Protein AF-A0AAE0TMB5-F1 (afdb_monomer)

Nearest PDB structures (foldseek):
  8i0a-assembly1_A  TM=8.992E-01  e=2.181E-13  Trametes hirsuta
  1pz2-assembly1_A  TM=8.650E-01  e=6.197E-11  Geobacillus stearothermophilus
  6sxv-assembly2_B  TM=8.509E-01  e=1.700E-09  Geobacillus stearothermophilus
  2y2w-assembly2_B  TM=8.360E-01  e=5.311E-08  Bifidobacterium longum
  3ug4-assembly1_E  TM=8.797E-01  e=2.365E-07  Thermotoga maritima

Mean predicted aligned error: 4.52 Å

pLDDT: mean 91.72, std 9.1, range [38.44, 98.38]

Solvent-accessible surface area (backbone atoms only — not comparable to full-atom values): 10293 Å² total; per-residue (Å²): 109,49,80,47,74,55,66,40,62,40,83,89,44,53,63,28,35,29,54,29,40,58,46,52,52,56,52,50,53,50,50,49,53,52,51,51,51,51,36,60,77,67,66,58,61,86,89,54,83,76,84,30,31,23,35,65,33,33,40,71,55,44,60,87,80,22,37,68,96,75,54,16,61,43,85,61,44,70,38,51,18,46,15,50,40,41,39,52,42,40,50,62,72,41,46,92,46,40,74,44,75,33,69,42,32,78,58,39,34,39,24,35,27,40,71,58,98,88,47,75,46,76,35,49,39,30,54,49,52,52,50,41,78,71,58,67,44,75,50,73,46,93,80,90,84,87,78,65,60,61,81,73,83,50,45,64,72,64,38,73,82,74,48,89,46,52,74,72,87,82,78,48,53,48,65,70,75,88,123

Sequence (179 aa):
MHSIHVYTACGDDPLNNAVAPRCAERAIEICAGLVDLAQIGNGVAHTLPRQTICFDEWNVWDPKRAPGEQGAEERYTLSDALAVAVWLNVFVRQSKFVGMANIAQSVNVISPLMTTKDGLVKQTTWWPLLLFCKYMRGWTVATHVSGGAYEGETELKWIRATVDTPWLDVRLQSVKMAG

Structure (mmCIF, N/CA/C/O backbone):
data_AF-A0AAE0TMB5-F1
#
_entry.id   AF-A0AAE0TMB5-F1
#
loop_
_atom_site.group_PDB
_atom_site.id
_atom_site.type_symbol
_atom_site.label_atom_id
_atom_site.label_alt_id
_atom_site.label_comp_id
_atom_site.label_asym_id
_atom_site.label_entity_id
_atom_site.label_seq_id
_atom_site.pdbx_PDB_ins_code
_atom_site.Cartn_x
_atom_site.Cartn_y
_atom_site.Cartn_z
_atom_site.occupancy
_atom_site.B_iso_or_equiv
_atom_site.auth_seq_id
_atom_site.auth_comp_id
_atom_site.auth_asym_id
_atom_site.auth_atom_id
_atom_site.pdbx_PDB_model_num
ATOM 1 N N . MET A 1 1 ? 17.800 0.037 -2.700 1.00 91.56 1 MET A N 1
ATOM 2 C CA . MET A 1 1 ? 16.393 0.386 -2.987 1.00 91.56 1 MET A CA 1
ATOM 3 C C . MET A 1 1 ? 16.158 1.851 -2.643 1.00 91.56 1 MET A C 1
ATOM 5 O O . MET A 1 1 ? 16.915 2.380 -1.838 1.00 91.56 1 MET A O 1
ATOM 9 N N . HIS A 1 2 ? 15.177 2.511 -3.258 1.00 95.06 2 HIS A N 1
ATOM 10 C CA . HIS A 1 2 ? 14.714 3.853 -2.869 1.00 95.06 2 HIS A CA 1
ATOM 11 C C . HIS A 1 2 ? 13.433 3.733 -2.037 1.00 95.06 2 HIS A C 1
ATOM 13 O O . HIS A 1 2 ? 12.555 2.963 -2.418 1.00 95.06 2 HIS A O 1
ATOM 19 N N . SER A 1 3 ? 13.350 4.447 -0.917 1.00 96.88 3 SER A N 1
ATOM 20 C CA . SER A 1 3 ? 12.218 4.366 0.011 1.00 96.88 3 SER A CA 1
ATOM 21 C C . SER A 1 3 ? 11.068 5.295 -0.406 1.00 96.88 3 SER A C 1
ATOM 23 O O . SER A 1 3 ? 11.313 6.394 -0.902 1.00 96.88 3 SER A O 1
ATOM 25 N N . ILE A 1 4 ? 9.825 4.844 -0.221 1.00 96.38 4 ILE A N 1
ATOM 26 C CA . ILE A 1 4 ? 8.607 5.655 -0.334 1.00 96.38 4 ILE A CA 1
ATOM 27 C C . ILE A 1 4 ? 7.737 5.401 0.898 1.00 96.38 4 ILE A C 1
ATOM 29 O O . ILE A 1 4 ? 7.455 4.248 1.225 1.00 96.38 4 ILE A O 1
ATOM 33 N N . HIS A 1 5 ? 7.269 6.483 1.527 1.00 96.62 5 HIS A N 1
ATOM 34 C CA . HIS A 1 5 ? 6.369 6.455 2.683 1.00 96.62 5 HIS A CA 1
ATOM 35 C C . HIS A 1 5 ? 5.038 7.106 2.323 1.00 96.62 5 HIS A C 1
ATOM 37 O O . HIS A 1 5 ? 5.016 8.265 1.904 1.00 96.62 5 HIS A O 1
ATOM 43 N N . VAL A 1 6 ? 3.928 6.380 2.464 1.00 95.31 6 VAL A N 1
ATOM 44 C CA . VAL A 1 6 ? 2.588 6.921 2.179 1.00 95.31 6 VAL A CA 1
ATOM 45 C C . VAL A 1 6 ? 1.556 6.326 3.128 1.00 95.31 6 VAL A C 1
ATOM 47 O O . VAL A 1 6 ? 1.405 5.112 3.216 1.00 95.31 6 VAL A O 1
ATOM 50 N N . TYR A 1 7 ? 0.770 7.202 3.749 1.00 95.25 7 TYR A N 1
ATOM 51 C CA . TYR A 1 7 ? -0.402 6.844 4.540 1.00 95.25 7 TYR A CA 1
ATOM 52 C C . TYR A 1 7 ? -1.660 7.422 3.892 1.00 95.25 7 TYR A C 1
ATOM 54 O O . TYR A 1 7 ? -1.636 8.542 3.376 1.00 95.25 7 TYR A O 1
ATOM 62 N N . THR A 1 8 ? -2.761 6.673 3.910 1.00 94.44 8 THR A N 1
ATOM 63 C CA . THR A 1 8 ? -4.076 7.163 3.466 1.00 94.44 8 THR A CA 1
ATOM 64 C C . THR A 1 8 ? -4.973 7.448 4.664 1.00 94.44 8 THR A C 1
ATOM 66 O O . THR A 1 8 ? -5.042 6.632 5.580 1.00 94.44 8 THR A O 1
ATOM 69 N N . ALA A 1 9 ? -5.675 8.581 4.637 1.00 88.25 9 ALA A N 1
ATOM 70 C CA . ALA A 1 9 ? -6.654 8.988 5.642 1.00 88.25 9 ALA A CA 1
ATOM 71 C C . ALA A 1 9 ? -7.819 9.681 4.937 1.00 88.25 9 ALA A C 1
ATOM 73 O O . ALA A 1 9 ? -7.593 10.641 4.199 1.00 88.25 9 ALA A O 1
ATOM 74 N N . CYS A 1 10 ? -9.046 9.195 5.124 1.00 84.44 10 CYS A N 1
ATOM 75 C CA . CYS A 1 10 ? -10.198 9.693 4.363 1.00 84.44 10 CYS A CA 1
ATOM 76 C C . CYS A 1 10 ? -11.419 10.021 5.227 1.00 84.44 10 CYS A C 1
ATOM 78 O O . CYS A 1 10 ? -12.547 10.022 4.734 1.00 84.44 10 CYS A O 1
ATOM 80 N N . GLY A 1 11 ? -11.188 10.318 6.510 1.00 79.69 11 GLY A N 1
ATOM 81 C CA . GLY A 1 11 ? -12.247 10.623 7.467 1.00 79.69 11 GLY A CA 1
ATOM 82 C C . GLY A 1 11 ? -13.301 9.516 7.524 1.00 79.69 11 GLY A C 1
ATOM 83 O O . GLY A 1 11 ? -12.970 8.331 7.506 1.00 79.69 11 GLY A O 1
ATOM 84 N N . ASP A 1 12 ? -14.570 9.919 7.571 1.00 80.50 12 ASP A N 1
ATOM 85 C CA . ASP A 1 12 ? -15.699 9.004 7.766 1.00 80.50 12 ASP A CA 1
ATOM 86 C C . ASP A 1 12 ? -16.290 8.441 6.461 1.00 80.50 12 ASP A C 1
ATOM 88 O O . ASP A 1 12 ? -17.231 7.652 6.530 1.00 80.50 12 ASP A O 1
ATOM 92 N N . ASP A 1 13 ? -15.777 8.817 5.278 1.00 90.44 13 ASP A N 1
ATOM 93 C CA . ASP A 1 13 ? -16.281 8.300 3.998 1.00 90.44 13 ASP A CA 1
ATOM 94 C C . ASP A 1 13 ? -15.673 6.914 3.697 1.00 90.44 13 ASP A C 1
ATOM 96 O O . ASP A 1 13 ? -14.487 6.805 3.344 1.00 90.44 13 ASP A O 1
ATOM 100 N N . PRO A 1 14 ? -16.470 5.829 3.783 1.00 90.44 14 PRO A N 1
ATOM 101 C CA . PRO A 1 14 ? -15.948 4.477 3.640 1.00 90.44 14 PRO A CA 1
ATOM 102 C C . PRO A 1 14 ? -15.457 4.168 2.225 1.00 90.44 14 PRO A C 1
ATOM 104 O O . PRO A 1 14 ? -14.599 3.296 2.060 1.00 90.44 14 PRO A O 1
ATOM 107 N N . LEU A 1 15 ? -16.017 4.832 1.210 1.00 89.06 15 LEU A N 1
ATOM 108 C CA . LEU A 1 15 ? -15.676 4.605 -0.187 1.00 89.06 15 LEU A CA 1
ATOM 109 C C . LEU A 1 15 ? -14.388 5.342 -0.538 1.00 89.06 15 LEU A C 1
ATOM 111 O O . LEU A 1 15 ? -13.488 4.726 -1.108 1.00 89.06 15 LEU A O 1
ATOM 115 N N . ASN A 1 16 ? -14.259 6.604 -0.120 1.00 90.75 16 ASN A N 1
ATOM 116 C CA . ASN A 1 16 ? -13.030 7.376 -0.310 1.00 90.75 16 ASN A CA 1
ATOM 117 C C . ASN A 1 16 ? -11.836 6.679 0.343 1.00 90.75 16 ASN A C 1
ATOM 119 O O . ASN A 1 16 ? -10.786 6.557 -0.287 1.00 90.75 16 ASN A O 1
ATOM 123 N N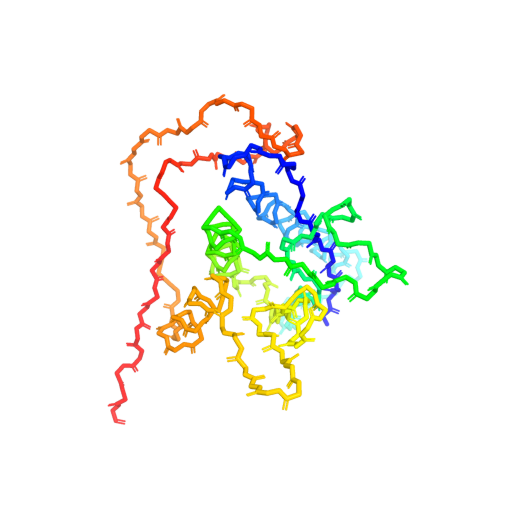 . ASN A 1 17 ? -12.018 6.149 1.556 1.00 92.81 17 ASN A N 1
ATOM 124 C CA . ASN A 1 17 ? -10.981 5.393 2.252 1.00 92.81 17 ASN A CA 1
ATOM 125 C C . ASN A 1 17 ? -10.562 4.132 1.487 1.00 92.81 17 ASN A C 1
ATOM 127 O O . ASN A 1 17 ? -9.372 3.872 1.325 1.00 92.81 17 ASN A O 1
ATOM 131 N N . ALA A 1 18 ? -11.524 3.374 0.952 1.00 92.31 18 ALA A N 1
ATOM 132 C CA . ALA A 1 18 ? -11.229 2.151 0.211 1.00 92.31 18 ALA A CA 1
ATOM 133 C C . ALA A 1 18 ? -10.461 2.413 -1.098 1.00 92.31 18 ALA A C 1
ATOM 135 O O . ALA A 1 18 ? -9.638 1.589 -1.496 1.00 92.31 18 ALA A O 1
ATOM 136 N N . VAL A 1 19 ? -10.707 3.543 -1.770 1.00 90.88 19 VAL A N 1
ATOM 137 C CA . VAL A 1 19 ? -10.101 3.849 -3.080 1.00 90.88 19 VAL A CA 1
ATOM 138 C C . VAL A 1 19 ? -8.821 4.681 -2.999 1.00 90.88 19 VAL A C 1
ATOM 140 O O . VAL A 1 19 ? -7.998 4.602 -3.911 1.00 90.88 19 VAL A O 1
ATOM 143 N N . ALA A 1 20 ? -8.602 5.438 -1.921 1.00 92.19 20 ALA A N 1
ATOM 144 C CA . ALA A 1 20 ? -7.419 6.286 -1.753 1.00 92.19 20 ALA A CA 1
ATOM 145 C C . ALA A 1 20 ? -6.066 5.563 -1.944 1.00 92.19 20 ALA A C 1
ATOM 147 O O . ALA A 1 20 ? -5.180 6.149 -2.573 1.00 92.19 20 ALA A O 1
ATOM 148 N N . PRO A 1 21 ? -5.881 4.288 -1.532 1.00 94.69 21 PRO A N 1
ATOM 149 C CA . PRO A 1 21 ? -4.636 3.544 -1.760 1.00 94.69 21 PRO A CA 1
ATOM 150 C C . PRO A 1 21 ? -4.215 3.409 -3.230 1.00 94.69 21 PRO A C 1
ATOM 152 O O . PRO A 1 21 ? -3.054 3.116 -3.519 1.00 94.69 21 PRO A O 1
ATOM 155 N N . ARG A 1 22 ? -5.119 3.658 -4.191 1.00 92.62 22 ARG A N 1
ATOM 156 C CA . ARG A 1 22 ? -4.783 3.711 -5.626 1.00 92.62 22 ARG A CA 1
ATOM 157 C C . ARG A 1 22 ? -3.722 4.774 -5.940 1.00 92.62 22 ARG A C 1
ATOM 159 O O . ARG A 1 22 ? -3.010 4.616 -6.931 1.00 92.62 22 ARG A O 1
ATOM 166 N N . CYS A 1 23 ? -3.552 5.802 -5.098 1.00 92.56 23 CYS A N 1
ATOM 167 C CA . CYS A 1 23 ? -2.488 6.804 -5.244 1.00 92.56 23 CYS A CA 1
ATOM 168 C C . CYS A 1 23 ? -1.088 6.182 -5.320 1.00 92.56 23 CYS A C 1
ATOM 170 O O . CYS A 1 23 ? -0.223 6.679 -6.045 1.00 92.56 23 CYS A O 1
ATOM 172 N N . ALA A 1 24 ? -0.877 5.068 -4.618 1.00 94.94 24 ALA A N 1
ATOM 173 C CA . ALA A 1 24 ? 0.414 4.414 -4.522 1.00 94.94 24 ALA A CA 1
ATOM 174 C C . ALA A 1 24 ? 0.893 3.869 -5.865 1.00 94.94 24 ALA A C 1
ATOM 176 O O . ALA A 1 24 ? 2.088 3.886 -6.141 1.00 94.94 24 ALA A O 1
ATOM 177 N N . GLU A 1 25 ? -0.027 3.452 -6.737 1.00 94.38 25 GLU A N 1
ATOM 178 C CA . GLU A 1 25 ? 0.319 2.979 -8.075 1.00 94.38 25 GLU A CA 1
ATOM 179 C C . GLU A 1 25 ? 1.003 4.090 -8.878 1.00 94.38 25 GLU A C 1
ATOM 181 O O . GLU A 1 25 ? 2.094 3.896 -9.416 1.00 94.38 25 GLU A O 1
ATOM 186 N N . ARG A 1 26 ? 0.434 5.300 -8.849 1.00 93.62 26 ARG A N 1
ATOM 187 C CA . ARG A 1 26 ? 1.028 6.466 -9.506 1.00 93.62 26 ARG A CA 1
ATOM 188 C C . ARG A 1 26 ? 2.325 6.913 -8.830 1.00 93.62 26 ARG A C 1
ATOM 190 O O . ARG A 1 26 ? 3.266 7.271 -9.534 1.00 93.62 26 ARG A O 1
ATOM 197 N N . ALA A 1 27 ? 2.404 6.867 -7.499 1.00 94.25 27 ALA A N 1
ATOM 198 C CA . ALA A 1 27 ? 3.630 7.196 -6.767 1.00 94.25 27 ALA A CA 1
ATOM 199 C C . ALA A 1 27 ? 4.796 6.268 -7.158 1.00 94.25 27 ALA A C 1
ATOM 201 O O . ALA A 1 27 ? 5.907 6.738 -7.410 1.00 94.25 27 ALA A O 1
ATOM 202 N N . ILE A 1 28 ? 4.527 4.963 -7.284 1.00 96.94 28 ILE A N 1
ATOM 203 C CA . ILE A 1 28 ? 5.505 3.969 -7.736 1.00 96.94 28 ILE A CA 1
ATOM 204 C C . ILE A 1 28 ? 5.953 4.257 -9.168 1.00 96.94 28 ILE A C 1
ATOM 206 O O . ILE A 1 28 ? 7.151 4.260 -9.435 1.00 96.94 28 ILE A O 1
ATOM 210 N N . GLU A 1 29 ? 5.020 4.519 -10.084 1.00 96.19 29 GLU A N 1
ATOM 211 C CA . GLU A 1 29 ? 5.337 4.799 -11.489 1.00 96.19 29 GLU A CA 1
ATOM 212 C C . GLU A 1 29 ? 6.172 6.073 -11.662 1.00 96.19 29 GLU A C 1
ATOM 214 O O . GLU A 1 29 ? 7.138 6.078 -12.425 1.00 96.19 29 GLU A O 1
ATOM 219 N N . ILE A 1 30 ? 5.846 7.136 -10.920 1.00 95.62 30 ILE A N 1
ATOM 220 C CA . ILE A 1 30 ? 6.617 8.386 -10.929 1.00 95.62 30 ILE A CA 1
ATOM 221 C C . ILE A 1 30 ? 8.028 8.138 -10.396 1.00 95.62 30 ILE A C 1
ATOM 223 O O . ILE A 1 30 ? 9.006 8.489 -11.056 1.00 95.62 30 ILE A O 1
ATOM 227 N N . CYS A 1 31 ? 8.151 7.499 -9.230 1.00 96.88 31 CYS A N 1
ATOM 228 C CA . CYS A 1 31 ? 9.454 7.163 -8.663 1.00 96.88 31 CYS A CA 1
ATOM 229 C C . CYS A 1 31 ? 10.259 6.270 -9.614 1.00 96.88 31 CYS A C 1
ATOM 231 O O . CYS A 1 31 ? 11.458 6.474 -9.797 1.00 96.88 31 CYS A O 1
ATOM 233 N N . ALA A 1 32 ? 9.599 5.321 -10.280 1.00 97.25 32 ALA A N 1
ATOM 234 C CA . ALA A 1 32 ? 10.248 4.466 -11.250 1.00 97.25 32 ALA A CA 1
ATOM 235 C C . ALA A 1 32 ? 10.824 5.273 -12.427 1.00 97.25 32 ALA A C 1
ATOM 237 O O . ALA A 1 32 ? 11.995 5.097 -12.756 1.00 97.25 32 ALA A O 1
ATOM 238 N N . GLY A 1 33 ? 10.061 6.215 -12.985 1.00 97.31 33 GLY A N 1
ATOM 239 C CA . GLY A 1 33 ? 10.560 7.116 -14.026 1.00 97.31 33 GLY A CA 1
ATOM 240 C C . GLY A 1 33 ? 11.736 7.986 -13.564 1.00 97.31 33 GLY A C 1
ATOM 241 O O . GLY A 1 33 ? 12.688 8.184 -14.317 1.00 97.31 33 GLY A O 1
ATOM 242 N N . LEU A 1 34 ? 11.725 8.459 -12.313 1.00 97.38 34 LEU A N 1
ATOM 243 C CA . LEU A 1 34 ? 12.841 9.225 -11.738 1.00 97.38 34 LEU A CA 1
ATOM 244 C C . LEU A 1 34 ? 14.103 8.373 -11.552 1.00 97.38 34 LEU A C 1
ATOM 246 O O . LEU A 1 34 ? 15.210 8.848 -11.807 1.00 97.38 34 LEU A O 1
ATOM 250 N N . VAL A 1 35 ? 13.949 7.112 -11.143 1.00 96.31 35 VAL A N 1
ATOM 251 C CA . VAL A 1 35 ? 15.058 6.150 -11.088 1.00 96.31 35 VAL A CA 1
ATOM 252 C C . VAL A 1 35 ? 15.644 5.935 -12.482 1.00 96.31 35 VAL A C 1
ATOM 254 O O . VAL A 1 35 ? 16.864 5.973 -12.630 1.00 96.31 35 VAL A O 1
ATOM 257 N N . ASP A 1 36 ? 14.801 5.758 -13.499 1.00 95.88 36 ASP A N 1
ATOM 258 C CA . ASP A 1 36 ? 15.253 5.547 -14.876 1.00 95.88 36 ASP A CA 1
ATOM 259 C C . ASP A 1 36 ? 16.019 6.779 -15.389 1.00 95.88 36 ASP A C 1
ATOM 261 O O . ASP A 1 36 ? 17.117 6.650 -15.934 1.00 95.88 36 ASP A O 1
ATOM 265 N N . LEU A 1 37 ? 15.506 7.986 -15.126 1.00 97.06 37 LEU A N 1
ATOM 266 C CA . LEU A 1 37 ? 16.185 9.243 -15.453 1.00 97.06 37 LEU A CA 1
ATOM 267 C C . LEU A 1 37 ? 17.561 9.343 -14.781 1.00 97.06 37 LEU A C 1
ATOM 269 O O . LEU A 1 37 ? 18.542 9.705 -15.431 1.00 97.06 37 LEU A O 1
ATOM 273 N N . ALA A 1 38 ? 17.654 8.994 -13.496 1.00 95.56 38 ALA A N 1
ATOM 274 C CA . ALA A 1 38 ? 18.921 8.990 -12.775 1.00 95.56 38 ALA A CA 1
ATOM 275 C C . ALA A 1 38 ? 19.905 7.961 -13.353 1.00 95.56 38 ALA A C 1
ATOM 277 O O . ALA A 1 38 ? 21.093 8.256 -13.478 1.00 95.56 38 ALA A O 1
ATOM 278 N N . GLN A 1 39 ? 19.440 6.771 -13.740 1.00 95.00 39 GLN A N 1
ATOM 279 C CA . GLN A 1 39 ? 20.294 5.755 -14.362 1.00 95.00 39 GLN A CA 1
ATOM 280 C C . GLN A 1 39 ? 20.851 6.217 -15.710 1.00 95.00 39 GLN A C 1
ATOM 282 O O . GLN A 1 39 ? 22.050 6.068 -15.951 1.00 95.00 39 GLN A O 1
ATOM 287 N N . ILE A 1 40 ? 20.008 6.829 -16.546 1.00 95.56 40 ILE A N 1
ATOM 288 C CA . ILE A 1 40 ? 20.411 7.409 -17.833 1.00 95.56 40 ILE A CA 1
ATOM 289 C C . ILE A 1 40 ? 21.445 8.516 -17.611 1.00 95.56 40 ILE A C 1
ATOM 291 O O . ILE A 1 40 ? 22.513 8.487 -18.217 1.00 95.56 40 ILE A O 1
ATOM 295 N N . GLY A 1 41 ? 21.160 9.457 -16.706 1.00 97.06 41 GLY A N 1
ATOM 296 C CA . GLY A 1 41 ? 22.043 10.591 -16.419 1.00 97.06 41 GLY A CA 1
ATOM 297 C C . GLY A 1 41 ? 23.415 10.186 -15.872 1.00 97.06 41 GLY A C 1
ATOM 298 O O . GLY A 1 41 ? 24.393 10.886 -16.109 1.00 97.06 41 GLY A O 1
ATOM 299 N N . ASN A 1 42 ? 23.503 9.041 -15.189 1.00 96.56 42 ASN A N 1
ATOM 300 C CA . ASN A 1 42 ? 24.756 8.498 -14.657 1.00 96.56 42 ASN A CA 1
ATOM 301 C C . ASN A 1 42 ? 25.423 7.459 -15.580 1.00 96.56 42 ASN A C 1
ATOM 303 O O . ASN A 1 42 ? 26.429 6.869 -15.191 1.00 96.56 42 ASN A O 1
ATOM 307 N N . GLY A 1 43 ? 24.881 7.198 -16.776 1.00 96.25 43 GLY A N 1
ATOM 308 C CA . GLY A 1 43 ? 25.454 6.231 -17.719 1.00 96.25 43 GLY A CA 1
ATOM 309 C C . GLY A 1 43 ? 25.504 4.795 -17.184 1.00 96.25 43 GLY A C 1
ATOM 310 O O . GLY A 1 43 ? 26.424 4.043 -17.509 1.00 96.25 43 GLY A O 1
ATOM 311 N N . VAL A 1 44 ? 24.546 4.409 -16.333 1.00 95.81 44 VAL A N 1
ATOM 312 C CA . VAL A 1 44 ? 24.502 3.068 -15.735 1.00 95.81 44 VAL A CA 1
ATOM 313 C C . VAL A 1 44 ? 24.310 2.020 -16.833 1.00 95.81 44 VAL A C 1
ATOM 315 O O . VAL A 1 44 ? 23.391 2.111 -17.645 1.00 95.81 44 VAL A O 1
ATOM 318 N N . ALA A 1 45 ? 25.174 1.002 -16.856 1.00 94.06 45 ALA A N 1
ATOM 319 C CA . ALA A 1 45 ? 25.098 -0.067 -17.846 1.00 94.06 45 ALA A CA 1
ATOM 320 C C . ALA A 1 45 ? 23.779 -0.851 -17.731 1.00 94.06 45 ALA A C 1
ATOM 322 O O . ALA A 1 45 ? 23.395 -1.275 -16.642 1.00 94.06 45 ALA A O 1
ATOM 323 N N . HIS A 1 46 ? 23.134 -1.127 -18.869 1.00 89.50 46 HIS A N 1
ATOM 324 C CA . HIS A 1 46 ? 21.860 -1.861 -18.943 1.00 89.50 46 HIS A CA 1
ATOM 325 C C . HIS A 1 46 ? 21.930 -3.310 -18.422 1.00 89.50 46 HIS A C 1
ATOM 327 O O . HIS A 1 46 ? 20.900 -3.938 -18.196 1.00 89.50 46 HIS A O 1
ATOM 333 N N . THR A 1 47 ? 23.135 -3.855 -18.250 1.00 94.81 47 THR A N 1
ATOM 334 C CA . THR A 1 47 ? 23.373 -5.185 -17.675 1.00 94.81 47 THR A CA 1
ATOM 335 C C . THR A 1 47 ? 23.283 -5.198 -16.151 1.00 94.81 47 THR A C 1
ATOM 337 O O . THR A 1 47 ? 23.200 -6.272 -15.557 1.00 94.81 47 THR A O 1
ATOM 340 N N . LEU A 1 48 ? 23.348 -4.031 -15.501 1.00 93.50 48 LEU A N 1
ATOM 341 C CA . LEU A 1 48 ? 23.230 -3.929 -14.053 1.00 93.50 48 LEU A CA 1
ATOM 342 C C . LEU A 1 48 ? 21.755 -3.952 -13.636 1.00 93.50 48 LEU A C 1
ATOM 344 O O . LEU A 1 48 ? 20.911 -3.368 -14.319 1.00 93.50 48 LEU A O 1
ATOM 348 N N . PRO A 1 49 ? 21.425 -4.590 -12.499 1.00 90.44 49 PRO A N 1
ATOM 349 C CA . PRO A 1 49 ? 20.069 -4.580 -11.982 1.00 90.44 49 PRO A CA 1
ATOM 350 C C . PRO A 1 49 ? 19.545 -3.159 -11.787 1.00 90.44 49 PRO A C 1
ATOM 352 O O . PRO A 1 49 ? 20.229 -2.277 -11.262 1.00 90.44 49 PRO A O 1
ATOM 355 N N . ARG A 1 50 ? 18.287 -2.958 -12.171 1.00 91.38 50 ARG A N 1
ATOM 356 C CA . ARG A 1 50 ? 17.576 -1.713 -11.912 1.00 91.38 50 ARG A CA 1
ATOM 357 C C . ARG A 1 50 ? 17.408 -1.501 -10.405 1.00 91.38 50 ARG A C 1
ATOM 359 O O . ARG A 1 50 ? 17.041 -2.429 -9.686 1.00 91.38 50 ARG A O 1
ATOM 366 N N . GLN A 1 51 ? 17.605 -0.270 -9.933 1.00 94.94 51 GLN A N 1
ATOM 367 C CA . GLN A 1 51 ? 17.296 0.081 -8.546 1.00 94.94 51 GLN A CA 1
ATOM 368 C C . GLN A 1 51 ? 15.789 -0.090 -8.292 1.00 94.94 51 GLN A C 1
ATOM 370 O O . GLN A 1 51 ? 14.957 0.523 -8.961 1.00 94.94 51 GLN A O 1
ATOM 375 N N . THR A 1 52 ? 15.429 -0.924 -7.320 1.00 97.00 52 THR A N 1
ATOM 376 C CA . THR A 1 52 ? 14.032 -1.162 -6.935 1.00 97.00 52 THR A CA 1
ATOM 377 C C . THR A 1 52 ? 13.565 -0.195 -5.851 1.00 97.00 52 THR A C 1
ATOM 379 O O . THR A 1 52 ? 14.362 0.481 -5.191 1.00 97.00 52 THR A O 1
ATOM 382 N N . ILE A 1 53 ? 12.250 -0.127 -5.680 1.00 98.19 53 ILE A N 1
ATOM 383 C CA . ILE A 1 53 ? 11.559 0.687 -4.684 1.00 98.19 53 ILE A CA 1
ATOM 384 C C . ILE A 1 53 ? 11.268 -0.169 -3.449 1.00 98.19 53 ILE A C 1
ATOM 386 O O . ILE A 1 53 ? 10.945 -1.354 -3.561 1.00 98.19 53 ILE A O 1
ATOM 390 N N . CYS A 1 54 ? 11.388 0.446 -2.280 1.00 97.75 54 CYS A N 1
ATOM 391 C CA . CYS A 1 54 ? 11.014 -0.101 -0.989 1.00 97.75 54 CYS A CA 1
ATOM 392 C C . CYS A 1 54 ? 9.878 0.753 -0.416 1.00 97.75 54 CYS A C 1
ATOM 394 O O . CYS A 1 54 ? 10.083 1.925 -0.129 1.00 97.75 54 CYS A O 1
ATOM 396 N N . PHE A 1 55 ? 8.685 0.185 -0.270 1.00 97.00 55 PHE A N 1
ATOM 397 C CA . PHE A 1 55 ? 7.593 0.809 0.480 1.00 97.00 55 PHE A CA 1
ATOM 398 C C . PHE A 1 55 ? 7.725 0.412 1.949 1.00 97.00 55 PHE A C 1
ATOM 400 O O . PHE A 1 55 ? 7.017 -0.466 2.426 1.00 97.00 55 PHE A O 1
ATOM 407 N N . ASP A 1 56 ? 8.711 0.962 2.646 1.00 96.75 56 ASP A N 1
ATOM 408 C CA . ASP A 1 56 ? 9.029 0.604 4.035 1.00 96.75 56 ASP A CA 1
ATOM 409 C C . ASP A 1 56 ? 8.080 1.217 5.073 1.00 96.75 56 ASP A C 1
ATOM 411 O O . ASP A 1 56 ? 8.090 0.770 6.217 1.00 96.75 56 ASP A O 1
ATOM 415 N N . GLU A 1 57 ? 7.218 2.154 4.671 1.00 97.81 57 GLU A N 1
ATOM 416 C CA . GLU A 1 57 ? 6.093 2.618 5.482 1.00 97.81 57 GLU A CA 1
ATOM 417 C C . GLU A 1 57 ? 4.838 2.824 4.627 1.00 97.81 57 GLU A C 1
ATOM 419 O O . GLU A 1 57 ? 4.777 3.698 3.755 1.00 97.81 57 GLU A O 1
ATOM 424 N N . TRP A 1 58 ? 3.812 2.015 4.888 1.00 97.75 58 TRP A N 1
ATOM 425 C CA . TRP A 1 58 ? 2.477 2.201 4.328 1.00 97.75 58 TRP A CA 1
ATOM 426 C C . TRP A 1 58 ? 1.403 1.679 5.272 1.00 97.75 58 TRP A C 1
ATOM 428 O O . TRP A 1 58 ? 1.588 0.628 5.892 1.00 97.75 58 TRP A O 1
ATOM 438 N N . ASN A 1 59 ? 0.279 2.392 5.356 1.00 97.38 59 ASN A N 1
ATOM 439 C CA . ASN A 1 59 ? -0.964 1.904 5.956 1.00 97.38 59 ASN A CA 1
ATOM 440 C C . ASN A 1 59 ? -2.130 2.881 5.720 1.00 97.38 59 ASN A C 1
ATOM 442 O O . ASN A 1 59 ? -1.967 3.956 5.137 1.00 97.38 59 ASN A O 1
ATOM 446 N N . VAL A 1 60 ? -3.305 2.529 6.236 1.00 95.88 60 VAL A N 1
ATOM 447 C CA . VAL A 1 60 ? -4.322 3.509 6.613 1.00 95.88 60 VAL A CA 1
ATOM 448 C C . VAL A 1 60 ? -3.952 4.087 7.976 1.00 95.88 60 VAL A C 1
ATOM 450 O O . VAL A 1 60 ? -3.725 3.324 8.917 1.00 95.88 60 VAL A O 1
ATOM 453 N N . TRP A 1 61 ? -3.875 5.413 8.067 1.00 96.00 61 TRP A N 1
ATOM 454 C CA . TRP A 1 61 ? -3.650 6.106 9.332 1.00 96.00 61 TRP A CA 1
ATOM 455 C C . TRP A 1 61 ? -4.269 7.496 9.320 1.00 96.00 61 TRP A C 1
ATOM 457 O O . TRP A 1 61 ? -3.817 8.356 8.568 1.00 96.00 61 TRP A O 1
ATOM 467 N N . ASP A 1 62 ? -5.264 7.730 10.179 1.00 93.88 62 ASP A N 1
ATOM 468 C CA . ASP A 1 62 ? -5.807 9.065 10.430 1.00 93.88 62 ASP A CA 1
ATOM 469 C C . ASP A 1 62 ? -5.300 9.607 11.783 1.00 93.88 62 ASP A C 1
ATOM 471 O O . ASP A 1 62 ? -5.754 9.148 12.838 1.00 93.88 62 ASP A O 1
ATOM 475 N N . PRO A 1 63 ? -4.417 10.628 11.794 1.00 93.44 63 PRO A N 1
ATOM 476 C CA . PRO A 1 63 ? -3.921 11.238 13.027 1.00 93.44 63 PRO A CA 1
ATOM 477 C C . PRO A 1 63 ? -5.013 11.842 13.920 1.00 93.44 63 PRO A C 1
ATOM 479 O O . PRO A 1 63 ? -4.769 12.065 15.102 1.00 93.44 63 PRO A O 1
ATOM 482 N N . LYS A 1 64 ? -6.218 12.109 13.395 1.00 93.19 64 LYS A N 1
ATOM 483 C CA . LYS A 1 64 ? -7.368 12.538 14.206 1.00 93.19 64 LYS A CA 1
ATOM 484 C C . LYS A 1 64 ? -8.000 11.372 14.963 1.00 93.19 64 LYS A C 1
ATOM 486 O O . LYS A 1 64 ? -8.455 11.569 16.086 1.00 93.19 64 LYS A O 1
ATOM 491 N N . ARG A 1 65 ? -8.042 10.176 14.360 1.00 92.75 65 ARG A N 1
ATOM 492 C CA . ARG A 1 65 ? -8.553 8.951 15.005 1.00 92.75 65 ARG A CA 1
ATOM 493 C C . ARG A 1 65 ? -7.535 8.372 15.981 1.00 92.75 65 ARG A C 1
ATOM 495 O O . ARG A 1 65 ? -7.918 7.874 17.035 1.00 92.75 65 ARG A O 1
ATOM 502 N N . ALA A 1 66 ? -6.257 8.432 15.617 1.00 95.06 66 ALA A N 1
ATOM 503 C CA . ALA A 1 66 ? -5.160 7.836 16.363 1.00 95.06 66 ALA A CA 1
ATOM 504 C C . ALA A 1 66 ? -3.938 8.771 16.366 1.00 95.06 66 ALA A C 1
ATOM 506 O O . ALA A 1 66 ? -3.034 8.611 15.538 1.00 95.06 66 ALA A O 1
ATOM 507 N N . PRO A 1 67 ? -3.897 9.754 17.285 1.00 96.31 67 PRO A N 1
ATOM 508 C CA . PRO A 1 67 ? -2.797 10.708 17.356 1.00 96.31 67 PRO A CA 1
ATOM 509 C C . PRO A 1 67 ? -1.459 10.026 17.662 1.00 96.31 67 PRO A C 1
ATOM 511 O O . PRO A 1 67 ? -1.365 9.159 18.538 1.00 96.31 67 PRO A O 1
ATOM 514 N N . GLY A 1 68 ? -0.412 10.429 16.940 1.00 93.75 68 GLY A N 1
ATOM 515 C CA . GLY A 1 68 ? 0.927 9.837 17.040 1.00 93.75 68 GLY A CA 1
ATOM 516 C C . GLY A 1 68 ? 1.539 9.978 18.430 1.00 93.75 68 GLY A C 1
ATOM 517 O O . GLY A 1 68 ? 2.089 9.028 18.982 1.00 93.75 68 GLY A O 1
ATOM 518 N N . GLU A 1 69 ? 1.368 11.146 19.039 1.00 95.25 69 GLU A N 1
ATOM 519 C CA . GLU A 1 69 ? 1.848 11.461 20.383 1.00 95.25 69 GLU A CA 1
ATOM 520 C C . GLU A 1 69 ? 1.124 10.679 21.491 1.00 95.25 69 GLU A C 1
ATOM 522 O O . GLU A 1 69 ? 1.599 10.634 22.623 1.00 95.25 69 GLU A O 1
ATOM 527 N N . GLN A 1 70 ? 0.005 10.028 21.158 1.00 95.69 70 GLN A N 1
ATOM 528 C CA . GLN A 1 70 ? -0.785 9.177 22.053 1.00 95.69 70 GLN A CA 1
ATOM 529 C C . GLN A 1 70 ? -0.609 7.683 21.735 1.00 95.69 70 GLN A C 1
ATOM 531 O O . GLN A 1 70 ? -1.384 6.853 22.201 1.00 95.69 70 GLN A O 1
ATOM 536 N N . GLY A 1 71 ? 0.409 7.331 20.943 1.00 94.75 71 GLY A N 1
ATOM 537 C CA . GLY A 1 71 ? 0.747 5.949 20.595 1.00 94.75 71 GLY A CA 1
ATOM 538 C C . GLY A 1 71 ? 0.084 5.419 19.322 1.00 94.75 71 GLY A C 1
ATOM 539 O O . GLY A 1 71 ? 0.344 4.278 18.957 1.00 94.75 71 GLY A O 1
ATOM 540 N N . ALA A 1 72 ? -0.737 6.223 18.633 1.00 96.44 72 ALA A N 1
ATOM 541 C CA . ALA A 1 72 ? -1.405 5.870 17.375 1.00 96.44 72 ALA A CA 1
ATOM 542 C C . ALA A 1 72 ? -2.088 4.483 17.375 1.00 96.44 72 ALA A C 1
ATOM 544 O O . ALA A 1 72 ? -2.029 3.740 16.394 1.00 96.44 72 ALA A O 1
ATOM 545 N N . GLU A 1 73 ? -2.757 4.127 18.473 1.00 96.50 73 GLU A N 1
ATOM 546 C CA . GLU A 1 73 ? -3.534 2.887 18.577 1.00 96.50 73 GLU A CA 1
ATOM 547 C C . GLU A 1 73 ? -4.873 3.009 17.832 1.00 96.50 73 GLU A C 1
ATOM 549 O O . GLU A 1 73 ? -5.931 3.263 18.414 1.00 96.50 73 GLU A O 1
ATOM 554 N N . GLU A 1 74 ? -4.827 2.860 16.510 1.00 95.19 74 GLU A N 1
ATOM 555 C CA . GLU A 1 74 ? -6.001 3.000 15.652 1.00 95.19 74 GLU A CA 1
ATOM 556 C C . GLU A 1 74 ? -6.895 1.756 15.665 1.00 95.19 74 GLU A C 1
ATOM 558 O O . GLU A 1 74 ? -6.421 0.622 15.587 1.00 95.19 74 GLU A O 1
ATOM 563 N N . ARG A 1 75 ? -8.216 1.970 15.722 1.00 95.12 75 ARG A N 1
ATOM 564 C CA . ARG A 1 75 ? -9.223 0.907 15.601 1.00 95.12 75 ARG A CA 1
ATOM 565 C C . ARG A 1 75 ? -9.708 0.809 14.161 1.00 95.12 75 ARG A C 1
ATOM 567 O O . ARG A 1 75 ? -10.414 1.699 13.690 1.00 95.12 75 ARG A O 1
ATOM 574 N N . TYR A 1 76 ? -9.376 -0.288 13.492 1.00 96.50 76 TYR A N 1
ATOM 575 C CA . TYR A 1 76 ? -9.701 -0.467 12.082 1.00 96.50 76 TYR A CA 1
ATOM 576 C C . TYR A 1 76 ? -11.118 -0.996 11.838 1.00 96.50 76 TYR A C 1
ATOM 578 O O . TYR A 1 76 ? -11.620 -1.901 12.508 1.00 96.50 76 TYR A O 1
ATOM 586 N N . THR A 1 77 ? -11.747 -0.436 10.809 1.00 95.75 77 THR A N 1
ATOM 587 C CA . THR A 1 77 ? -13.079 -0.762 10.295 1.00 95.75 77 THR A CA 1
ATOM 588 C C . THR A 1 77 ? -13.003 -1.717 9.099 1.00 95.75 77 THR A C 1
ATOM 590 O O . THR A 1 77 ? -11.922 -2.067 8.618 1.00 95.75 77 THR A O 1
ATOM 593 N N . LEU A 1 78 ? -14.155 -2.150 8.573 1.00 96.06 78 LEU A N 1
ATOM 594 C CA . LEU A 1 78 ? -14.192 -2.909 7.316 1.00 96.06 78 LEU A CA 1
ATOM 595 C C . LEU A 1 78 ? -13.658 -2.087 6.132 1.00 96.06 78 LEU A C 1
ATOM 597 O O . LEU A 1 78 ? -12.982 -2.638 5.269 1.00 96.06 78 LEU A O 1
ATOM 601 N N . SER A 1 79 ? -13.931 -0.780 6.105 1.00 95.62 79 SER A N 1
ATOM 602 C CA . SER A 1 79 ? -13.415 0.105 5.059 1.00 95.62 79 SER A CA 1
ATOM 603 C C . SER A 1 79 ? -11.883 0.144 5.071 1.00 95.62 79 SER A C 1
ATOM 605 O O . SER A 1 79 ? -11.264 -0.014 4.021 1.00 95.62 79 SER A O 1
ATOM 607 N N . ASP A 1 80 ? -11.266 0.211 6.256 1.00 96.94 80 ASP A N 1
ATOM 608 C CA . ASP A 1 80 ? -9.804 0.165 6.391 1.00 96.94 80 ASP A CA 1
ATOM 609 C C . ASP A 1 80 ? -9.227 -1.178 5.901 1.00 96.94 80 ASP A C 1
ATOM 611 O O . ASP A 1 80 ? -8.177 -1.222 5.262 1.00 96.94 80 ASP A O 1
ATOM 615 N N . ALA A 1 81 ? -9.933 -2.291 6.130 1.00 97.19 81 ALA A N 1
ATOM 616 C CA . ALA A 1 81 ? -9.530 -3.594 5.600 1.00 97.19 81 ALA A CA 1
ATOM 617 C C . ALA A 1 81 ? -9.601 -3.661 4.066 1.00 97.19 81 ALA A C 1
ATOM 619 O O . ALA A 1 81 ? -8.718 -4.251 3.441 1.00 97.19 81 ALA A O 1
ATOM 620 N N . LEU A 1 82 ? -10.615 -3.043 3.451 1.00 96.19 82 LEU A N 1
ATOM 621 C CA . LEU A 1 82 ? -10.704 -2.926 1.993 1.00 96.19 82 LEU A CA 1
ATOM 622 C C . LEU A 1 82 ? -9.579 -2.046 1.442 1.00 96.19 82 LEU A C 1
ATOM 624 O O . LEU A 1 82 ? -8.931 -2.435 0.475 1.00 96.19 82 LEU A O 1
ATOM 628 N N . ALA A 1 83 ? -9.281 -0.924 2.097 1.00 96.19 83 ALA A N 1
ATOM 629 C CA . ALA A 1 83 ? -8.159 -0.066 1.737 1.00 96.19 83 ALA A CA 1
ATOM 630 C C . ALA A 1 83 ? -6.819 -0.828 1.794 1.00 96.19 83 ALA A C 1
ATOM 632 O O . ALA A 1 83 ? -6.041 -0.800 0.840 1.00 96.19 83 ALA A O 1
ATOM 633 N N . VAL A 1 84 ? -6.567 -1.598 2.860 1.00 97.50 84 VAL A N 1
ATOM 634 C CA . VAL A 1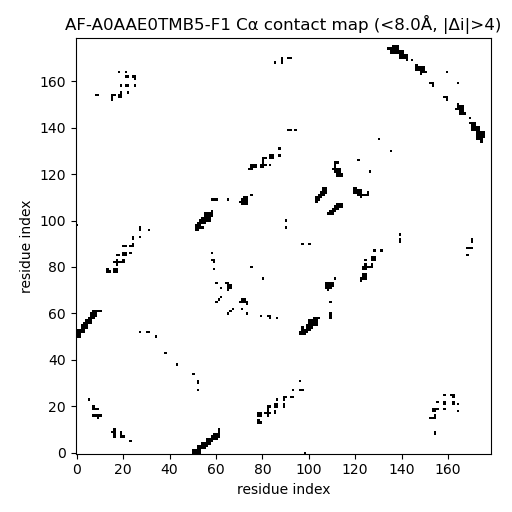 84 ? -5.377 -2.465 2.962 1.00 97.50 84 VAL A CA 1
ATOM 635 C C . VAL A 1 84 ? -5.350 -3.529 1.859 1.00 97.50 84 VAL A C 1
ATOM 637 O O . VAL A 1 84 ? -4.286 -3.815 1.313 1.00 97.50 84 VAL A O 1
ATOM 640 N N . ALA A 1 85 ? -6.492 -4.095 1.463 1.00 97.19 85 ALA A N 1
ATOM 641 C CA . ALA A 1 85 ? -6.539 -5.014 0.326 1.00 97.19 85 ALA A CA 1
ATOM 642 C C . ALA A 1 85 ? -6.151 -4.323 -0.999 1.00 97.19 85 ALA A C 1
ATOM 644 O 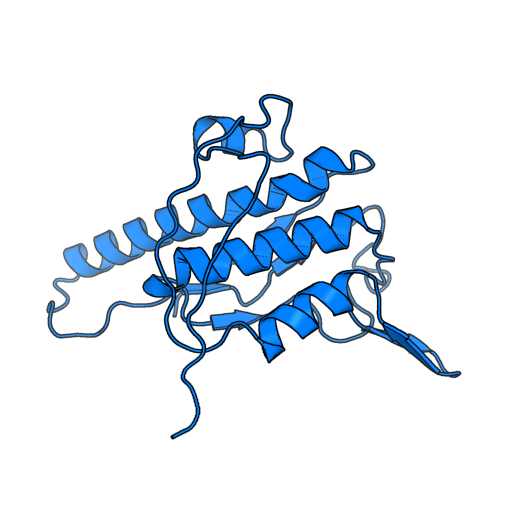O . ALA A 1 85 ? -5.407 -4.907 -1.790 1.00 97.19 85 ALA A O 1
ATOM 645 N N . VAL A 1 86 ? -6.579 -3.073 -1.219 1.00 95.88 86 VAL A N 1
ATOM 646 C CA . VAL A 1 86 ? -6.188 -2.280 -2.399 1.00 95.88 86 VAL A CA 1
ATOM 647 C C . VAL A 1 86 ? -4.693 -1.959 -2.380 1.00 95.88 86 VAL A C 1
ATOM 649 O O . VAL A 1 86 ? -4.031 -2.129 -3.404 1.00 95.88 86 VAL A O 1
ATOM 652 N N . TRP A 1 87 ? -4.130 -1.576 -1.228 1.00 97.12 87 TRP A N 1
ATOM 653 C CA . TRP A 1 87 ? -2.679 -1.422 -1.040 1.00 97.12 87 TRP A CA 1
ATOM 654 C C . TRP A 1 87 ? -1.913 -2.670 -1.490 1.00 97.12 87 TRP A C 1
ATOM 656 O O . TRP A 1 87 ? -1.013 -2.607 -2.329 1.00 97.12 87 TRP A O 1
ATOM 666 N N . LEU A 1 88 ? -2.316 -3.830 -0.972 1.00 96.88 88 LEU A N 1
ATOM 667 C CA . LEU A 1 88 ? -1.681 -5.107 -1.278 1.00 96.88 88 LEU A CA 1
ATOM 668 C C . LEU A 1 88 ? -1.806 -5.468 -2.766 1.00 96.88 88 LEU A C 1
ATOM 670 O O . LEU A 1 88 ? -0.828 -5.900 -3.383 1.00 96.88 88 LEU A O 1
ATOM 674 N N . ASN A 1 89 ? -2.969 -5.223 -3.374 1.00 95.69 89 ASN A N 1
ATOM 675 C CA . ASN A 1 89 ? -3.151 -5.364 -4.815 1.00 95.69 89 ASN A CA 1
ATOM 676 C C . ASN A 1 89 ? -2.201 -4.448 -5.597 1.00 95.69 89 ASN A C 1
ATOM 678 O O . ASN A 1 89 ? -1.567 -4.927 -6.537 1.00 95.69 89 ASN A O 1
ATOM 682 N N . VAL A 1 90 ? -2.049 -3.174 -5.208 1.00 95.44 90 VAL A N 1
ATOM 683 C CA . VAL A 1 90 ? -1.093 -2.228 -5.818 1.00 95.44 90 VAL A CA 1
ATOM 684 C C . VAL A 1 90 ? 0.335 -2.775 -5.785 1.00 95.44 90 VAL A C 1
ATOM 686 O O . VAL A 1 90 ? 1.003 -2.776 -6.820 1.00 95.44 90 VAL A O 1
ATOM 689 N N . PHE A 1 91 ? 0.805 -3.320 -4.663 1.00 96.12 91 PHE A N 1
ATOM 690 C CA . PHE A 1 91 ? 2.161 -3.882 -4.603 1.00 96.12 91 PHE A CA 1
ATOM 691 C C . PHE A 1 91 ? 2.341 -5.087 -5.521 1.00 96.12 91 PHE A C 1
ATOM 693 O O . PHE A 1 91 ? 3.338 -5.173 -6.238 1.00 96.12 91 PHE A O 1
ATOM 700 N N . VAL A 1 92 ? 1.349 -5.979 -5.581 1.00 94.56 92 VAL A N 1
ATOM 701 C CA . VAL A 1 92 ? 1.357 -7.094 -6.538 1.00 94.56 92 VAL A CA 1
ATOM 702 C C . VAL A 1 92 ? 1.358 -6.561 -7.974 1.00 94.56 92 VAL A C 1
ATOM 704 O O . VAL A 1 92 ? 2.027 -7.117 -8.843 1.00 94.56 92 VAL A O 1
ATOM 707 N N . ARG A 1 93 ? 0.654 -5.456 -8.255 1.00 92.62 93 ARG A N 1
ATOM 708 C CA . ARG A 1 93 ? 0.653 -4.843 -9.588 1.00 92.62 93 ARG A CA 1
ATOM 709 C C . ARG A 1 93 ? 1.986 -4.309 -10.023 1.00 92.62 93 ARG A C 1
ATOM 711 O O . ARG A 1 93 ? 2.327 -4.440 -11.196 1.00 92.62 93 ARG A O 1
ATOM 718 N N . GLN A 1 94 ? 2.657 -3.673 -9.088 1.00 94.62 94 GLN A N 1
ATOM 719 C CA . GLN A 1 94 ? 3.849 -2.896 -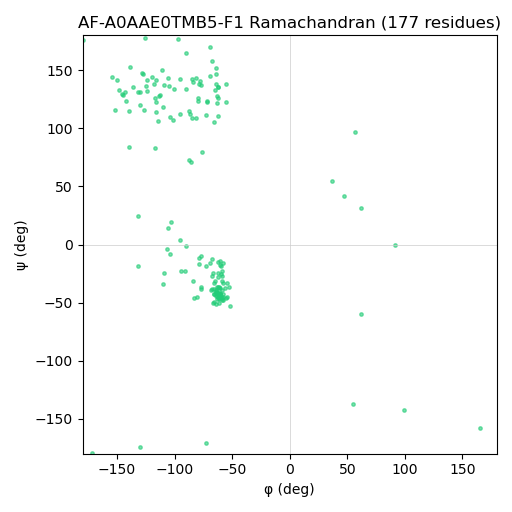9.324 1.00 94.62 94 GLN A CA 1
ATOM 720 C C . GLN A 1 94 ? 5.096 -3.669 -8.877 1.00 94.62 94 GLN A C 1
ATOM 722 O O . GLN A 1 94 ? 6.167 -3.087 -8.725 1.00 94.62 94 GLN A O 1
ATOM 727 N N . SER A 1 95 ? 4.994 -4.998 -8.734 1.00 94.19 95 SER A N 1
ATOM 728 C CA . SER A 1 95 ? 6.078 -5.879 -8.280 1.00 94.19 95 SER A CA 1
ATOM 729 C C . SER A 1 95 ? 7.309 -5.862 -9.194 1.00 94.19 95 SER A C 1
ATOM 731 O O . SER A 1 95 ? 8.390 -6.258 -8.778 1.00 94.19 95 SER A O 1
ATOM 733 N N . LYS A 1 96 ? 7.174 -5.382 -10.440 1.00 93.81 96 LYS A N 1
ATOM 734 C CA . LYS A 1 96 ? 8.320 -5.119 -11.330 1.00 93.81 96 LYS A CA 1
ATOM 735 C C . LYS A 1 96 ? 9.221 -3.979 -10.835 1.00 93.81 96 LYS A C 1
ATOM 737 O O . LYS A 1 96 ? 10.390 -3.926 -11.200 1.00 93.81 96 LYS A O 1
ATOM 742 N N . PHE A 1 97 ? 8.677 -3.060 -10.038 1.00 96.56 97 PHE A N 1
ATOM 743 C CA . PHE A 1 97 ? 9.388 -1.905 -9.493 1.00 96.56 97 PHE A CA 1
ATOM 744 C C . PHE A 1 97 ? 9.605 -2.020 -7.982 1.00 96.56 97 PHE A C 1
ATOM 746 O O . PHE A 1 97 ? 10.637 -1.567 -7.487 1.00 96.56 97 PHE A O 1
ATOM 753 N N . VAL A 1 98 ? 8.658 -2.621 -7.257 1.00 97.06 98 VAL A N 1
ATOM 754 C CA . VAL A 1 98 ? 8.692 -2.782 -5.798 1.00 97.06 98 VAL A CA 1
ATOM 755 C C . VAL A 1 98 ? 9.434 -4.063 -5.428 1.00 97.06 98 VAL A C 1
ATOM 757 O O . VAL A 1 98 ? 8.977 -5.162 -5.729 1.00 97.06 98 VAL A O 1
ATOM 760 N N . GLY A 1 99 ? 10.575 -3.917 -4.754 1.00 95.81 99 GLY A N 1
ATOM 761 C CA . GLY A 1 99 ? 11.356 -5.040 -4.230 1.00 95.81 99 GLY A CA 1
ATOM 762 C C . GLY A 1 99 ? 10.987 -5.428 -2.797 1.00 95.81 99 GLY A C 1
ATOM 763 O O . GLY A 1 99 ? 11.244 -6.556 -2.386 1.00 95.81 99 GLY A O 1
ATOM 764 N N . MET A 1 100 ? 10.398 -4.502 -2.036 1.00 96.94 100 MET A N 1
ATOM 765 C CA . MET A 1 100 ? 10.065 -4.684 -0.624 1.00 96.94 100 MET A CA 1
ATOM 766 C C . MET A 1 100 ? 8.897 -3.773 -0.229 1.00 96.94 100 MET A C 1
ATOM 768 O O . MET A 1 100 ? 8.802 -2.650 -0.726 1.00 96.94 100 MET A O 1
ATOM 772 N N . ALA A 1 101 ? 8.021 -4.258 0.651 1.00 97.12 101 ALA A N 1
ATOM 773 C CA . ALA A 1 101 ? 6.951 -3.474 1.257 1.00 97.12 101 ALA A CA 1
ATOM 774 C C . ALA A 1 101 ? 6.755 -3.892 2.725 1.00 97.12 101 ALA A C 1
ATOM 776 O O . ALA A 1 101 ? 6.621 -5.085 3.010 1.00 97.12 101 ALA A O 1
ATOM 777 N N . ASN A 1 102 ? 6.698 -2.925 3.641 1.00 97.56 102 ASN A N 1
ATOM 778 C CA . ASN A 1 102 ? 6.582 -3.128 5.082 1.00 97.56 102 ASN A CA 1
ATOM 779 C C . ASN A 1 102 ? 5.393 -2.326 5.607 1.00 97.56 102 ASN A C 1
ATOM 781 O O . ASN A 1 102 ? 5.374 -1.100 5.534 1.00 97.56 102 ASN A O 1
ATOM 785 N N . ILE A 1 103 ? 4.389 -3.038 6.115 1.00 97.19 103 ILE A N 1
ATOM 786 C CA . ILE A 1 103 ? 3.233 -2.396 6.735 1.00 97.19 103 ILE A CA 1
ATOM 787 C C . ILE A 1 103 ? 3.674 -1.655 8.002 1.00 97.19 103 ILE A C 1
ATOM 789 O O . ILE A 1 103 ? 4.406 -2.209 8.827 1.00 97.19 103 ILE A O 1
ATOM 793 N N . ALA A 1 104 ? 3.224 -0.415 8.152 1.00 97.19 104 ALA A N 1
ATOM 794 C CA . ALA A 1 104 ? 3.476 0.406 9.327 1.00 97.19 104 ALA A CA 1
ATOM 795 C C . ALA A 1 104 ? 2.222 0.393 10.224 1.00 97.19 104 ALA A C 1
ATOM 797 O O . ALA A 1 104 ? 1.221 0.984 9.852 1.00 97.19 104 ALA A O 1
ATOM 798 N N . GLN A 1 105 ? 2.186 -0.274 11.378 1.00 96.56 105 GLN A N 1
ATOM 799 C CA . GLN A 1 105 ? 3.234 -1.105 11.978 1.00 96.56 105 GLN A CA 1
ATOM 800 C C . GLN A 1 105 ? 2.703 -2.478 12.419 1.00 96.56 105 GLN A C 1
ATOM 802 O O . GLN A 1 105 ? 1.579 -2.877 12.126 1.00 96.56 105 GLN A O 1
ATOM 807 N N . SER A 1 106 ? 3.557 -3.258 13.084 1.00 95.44 106 SER A N 1
ATOM 808 C CA . SER A 1 106 ? 3.309 -4.682 13.335 1.00 95.44 106 SER A CA 1
ATOM 809 C C . SER A 1 106 ? 2.442 -4.977 14.561 1.00 95.44 106 SER A C 1
ATOM 811 O O . SER A 1 106 ? 1.713 -5.966 14.545 1.00 95.44 106 SER A O 1
ATOM 813 N N . VAL A 1 107 ? 2.481 -4.166 15.630 1.00 97.38 107 VAL A N 1
ATOM 814 C CA . VAL A 1 107 ? 1.726 -4.394 16.887 1.00 97.38 107 VAL A CA 1
ATOM 815 C C . VAL A 1 107 ? 1.341 -3.059 17.539 1.00 97.38 107 VAL A C 1
ATOM 817 O O . VAL A 1 107 ? 2.209 -2.207 17.702 1.00 97.38 107 VAL A O 1
ATOM 820 N N . ASN A 1 108 ? 0.077 -2.916 17.953 1.00 97.75 108 ASN A N 1
ATOM 821 C CA . ASN A 1 108 ? -0.548 -1.757 18.621 1.00 97.75 108 ASN A CA 1
ATOM 822 C C . ASN A 1 108 ? -0.566 -0.450 17.817 1.00 97.75 108 ASN A C 1
ATOM 824 O O . ASN A 1 108 ? -1.634 0.071 17.512 1.00 97.75 108 ASN A O 1
ATOM 828 N N . VAL A 1 109 ? 0.601 0.057 17.440 1.00 98.12 109 VAL A N 1
ATOM 829 C CA . VAL A 1 109 ? 0.773 1.307 16.693 1.00 98.12 109 VAL A CA 1
ATOM 830 C C . VAL A 1 109 ? 0.329 1.074 15.251 1.00 98.12 109 VAL A C 1
ATOM 832 O O . VAL A 1 109 ? 0.977 0.295 14.551 1.00 98.12 109 VAL A O 1
ATOM 835 N N . ILE A 1 110 ? -0.787 1.688 14.829 1.00 97.50 110 ILE A N 1
ATOM 836 C CA . ILE A 1 110 ? -1.395 1.558 13.485 1.00 97.50 110 ILE A CA 1
ATOM 837 C C . ILE A 1 110 ? -1.270 0.138 12.927 1.00 97.50 110 ILE A C 1
ATOM 839 O O . ILE A 1 110 ? -0.672 -0.103 11.883 1.00 97.50 110 ILE A O 1
ATOM 843 N N . SER A 1 111 ? -1.742 -0.843 13.697 1.00 97.56 111 SER A N 1
ATOM 844 C CA . SER A 1 111 ? -1.361 -2.237 13.482 1.00 97.56 111 SER A CA 1
ATOM 845 C C . SER A 1 111 ? -2.539 -3.153 13.168 1.00 97.56 111 SER A C 1
ATOM 847 O O . SER A 1 111 ? -3.590 -3.044 13.796 1.00 97.56 111 SER A O 1
ATOM 849 N N . PRO A 1 112 ? -2.372 -4.162 12.295 1.00 97.69 112 PRO A N 1
ATOM 850 C CA . PRO A 1 112 ? -3.331 -5.258 12.164 1.00 97.69 112 PRO A CA 1
ATOM 851 C C . PRO A 1 112 ? -3.536 -6.083 13.448 1.00 97.69 112 PRO A C 1
ATOM 853 O O . PRO A 1 112 ? -4.474 -6.878 13.529 1.00 97.69 112 PRO A O 1
ATOM 856 N N . LEU A 1 113 ? -2.660 -5.941 14.441 1.00 97.88 113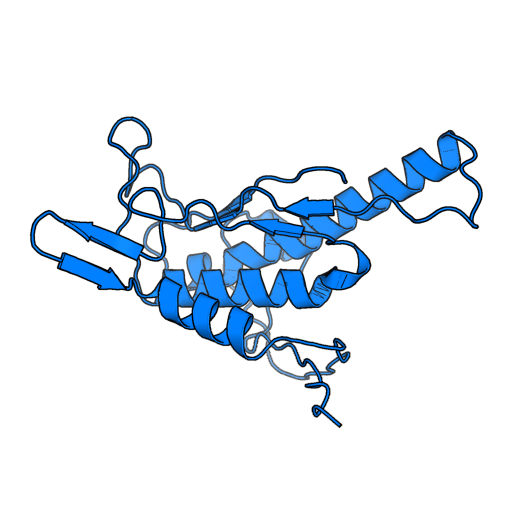 LEU A N 1
ATOM 857 C CA . LEU A 1 113 ? -2.621 -6.741 15.655 1.00 97.88 113 LEU A CA 1
ATOM 858 C C . LEU A 1 113 ? -2.556 -5.847 16.896 1.00 97.88 113 LEU A C 1
ATOM 860 O O . LEU A 1 113 ? -1.588 -5.115 17.091 1.00 97.88 113 LEU A O 1
ATOM 864 N N . MET A 1 114 ? -3.546 -5.970 17.774 1.00 98.00 114 MET A N 1
ATOM 865 C CA . MET A 1 114 ? -3.561 -5.290 19.070 1.00 98.00 114 MET A CA 1
ATOM 866 C C . MET A 1 114 ? -3.279 -6.288 20.190 1.00 98.00 114 MET A C 1
ATOM 868 O O . MET A 1 114 ? -3.755 -7.425 20.150 1.00 98.00 114 MET A O 1
ATOM 872 N N . THR A 1 115 ? -2.546 -5.865 21.211 1.00 97.75 115 THR A N 1
ATOM 873 C CA . THR A 1 115 ? -2.279 -6.624 22.431 1.00 97.75 115 THR A CA 1
ATOM 874 C C . THR A 1 115 ? -2.707 -5.822 23.652 1.00 97.75 115 THR A C 1
ATOM 876 O O . THR A 1 115 ? -2.535 -4.610 23.730 1.00 97.75 115 THR A O 1
ATOM 879 N N . THR A 1 116 ? -3.273 -6.518 24.629 1.00 95.12 116 THR A N 1
ATOM 880 C CA . THR A 1 116 ? -3.558 -5.989 25.963 1.00 95.12 116 THR A CA 1
ATOM 881 C C . THR A 1 116 ? -2.915 -6.905 26.999 1.00 95.12 116 THR A C 1
ATOM 883 O O . THR A 1 116 ? -2.330 -7.937 26.663 1.00 95.12 116 THR A O 1
ATOM 886 N N . LYS A 1 117 ? -3.036 -6.560 28.284 1.00 96.31 117 LYS A N 1
ATOM 887 C CA . LYS A 1 117 ? -2.603 -7.451 29.372 1.00 96.31 117 LYS A CA 1
ATOM 888 C C . LYS A 1 117 ? -3.338 -8.797 29.359 1.00 96.31 117 LYS A C 1
ATOM 890 O O . LYS A 1 117 ? -2.787 -9.786 29.829 1.00 96.31 117 LYS A O 1
ATOM 895 N N . ASP A 1 118 ? -4.546 -8.821 28.799 1.00 95.75 118 ASP A N 1
ATOM 896 C CA . ASP A 1 118 ? -5.473 -9.950 28.885 1.00 95.75 118 ASP A CA 1
ATOM 897 C C . ASP A 1 118 ? -5.547 -10.768 27.588 1.00 95.75 118 ASP A C 1
ATOM 899 O O . ASP A 1 118 ? -6.168 -11.831 27.561 1.00 95.75 118 ASP A O 1
ATOM 903 N N . GLY A 1 119 ? -4.929 -10.305 26.495 1.00 96.44 119 GLY A N 1
ATOM 904 C CA . GLY A 1 119 ? -4.945 -11.054 25.244 1.00 96.44 119 GLY A CA 1
ATOM 905 C C . GLY A 1 119 ? -4.524 -10.276 24.005 1.00 96.44 119 GLY A C 1
A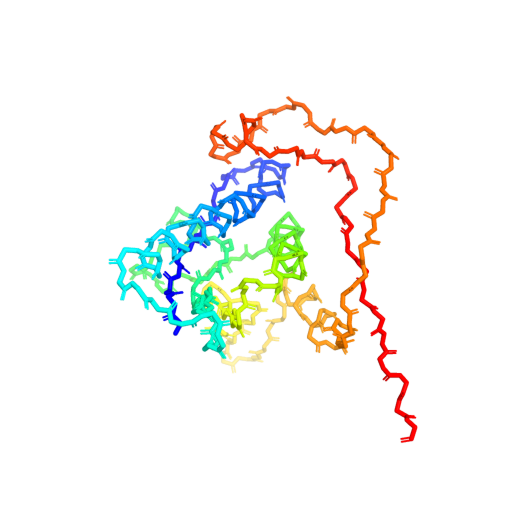TOM 906 O O . GLY A 1 119 ? -3.808 -9.279 24.060 1.00 96.44 119 GLY A O 1
ATOM 907 N N . LEU A 1 120 ? -4.963 -10.788 22.856 1.00 97.44 120 LEU A N 1
ATOM 908 C CA . LEU A 1 120 ? -4.601 -10.303 21.530 1.00 97.44 120 LEU A CA 1
ATOM 909 C C . LEU A 1 120 ? -5.839 -10.237 20.638 1.00 97.44 120 LEU A C 1
ATOM 911 O O . LEU A 1 120 ? -6.633 -11.178 20.582 1.00 97.44 120 LEU A O 1
ATOM 915 N N . VAL A 1 121 ? -5.972 -9.133 19.911 1.00 97.19 121 VAL A N 1
ATOM 916 C CA . VAL A 1 121 ? -7.056 -8.873 18.965 1.00 97.19 121 VAL A CA 1
ATOM 917 C C . VAL A 1 121 ? -6.471 -8.744 17.565 1.00 97.19 121 VAL A C 1
ATOM 919 O O . VAL A 1 121 ? -5.571 -7.947 17.314 1.00 97.19 121 VAL A O 1
ATOM 922 N N . LYS A 1 122 ? -7.009 -9.532 16.634 1.00 98.31 122 LYS A N 1
ATOM 923 C CA . LYS A 1 122 ? -6.739 -9.400 15.199 1.00 98.31 122 LYS A CA 1
ATOM 924 C C . LYS A 1 122 ? -7.715 -8.373 14.636 1.00 98.31 122 LYS A C 1
ATOM 926 O O . LYS A 1 122 ? -8.919 -8.634 14.630 1.00 98.31 122 LYS A O 1
ATOM 931 N N . GLN A 1 123 ? -7.213 -7.219 14.206 1.00 98.25 123 GLN A N 1
ATOM 932 C CA . GLN A 1 123 ? -8.038 -6.161 13.622 1.00 98.25 123 GLN A CA 1
ATOM 933 C C . GLN A 1 123 ? -8.590 -6.581 12.254 1.00 98.25 123 GLN A C 1
ATOM 935 O O . GLN A 1 123 ? -8.177 -7.586 11.676 1.00 98.25 123 GLN A O 1
ATOM 940 N N . THR A 1 124 ? -9.520 -5.807 11.698 1.00 98.06 124 THR A N 1
ATOM 941 C CA . THR A 1 124 ? -10.098 -6.083 10.372 1.00 98.06 124 THR A CA 1
ATOM 942 C C . THR A 1 124 ? -9.023 -6.184 9.281 1.00 98.06 124 THR A C 1
ATOM 944 O O . THR A 1 124 ? -9.101 -7.068 8.427 1.00 98.06 124 THR A O 1
ATOM 947 N N . THR A 1 125 ? -7.976 -5.356 9.358 1.00 98.06 125 THR A N 1
ATOM 948 C CA . THR A 1 125 ? -6.825 -5.318 8.437 1.00 98.06 125 THR A CA 1
ATOM 949 C C . THR A 1 125 ? -5.898 -6.538 8.545 1.00 98.06 125 THR A C 1
ATOM 951 O O . THR A 1 125 ? -5.148 -6.817 7.610 1.00 98.06 125 THR A O 1
ATOM 954 N N . TRP A 1 126 ? -5.986 -7.336 9.619 1.00 98.38 126 TRP A N 1
ATOM 955 C CA . TRP A 1 126 ? -5.232 -8.593 9.765 1.00 98.38 126 TRP A CA 1
ATOM 956 C C . TRP A 1 126 ? -5.567 -9.596 8.665 1.00 98.38 126 TRP A C 1
ATOM 958 O O . TRP A 1 126 ? -4.692 -10.283 8.141 1.00 98.38 126 TRP A O 1
ATOM 968 N N . TRP A 1 127 ? -6.849 -9.706 8.328 1.0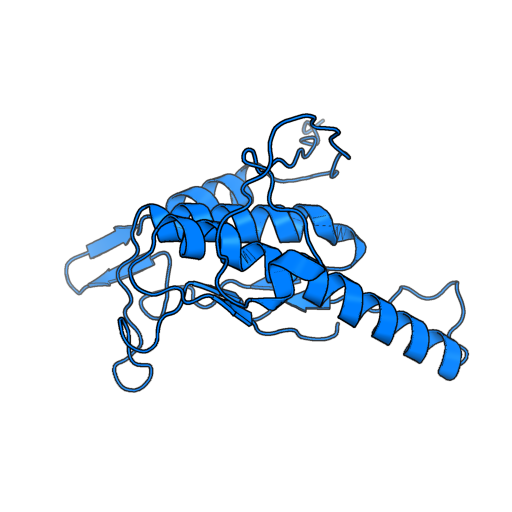0 98.12 127 TRP A N 1
ATOM 969 C CA . TRP A 1 127 ? -7.348 -10.726 7.416 1.00 98.12 127 TRP A CA 1
ATOM 970 C C . TRP A 1 127 ? -6.845 -10.563 5.977 1.00 98.12 127 TRP A C 1
ATOM 972 O O . TRP A 1 127 ? -6.308 -11.545 5.459 1.00 98.12 127 TRP A O 1
ATOM 982 N N . PRO A 1 128 ? -6.931 -9.384 5.325 1.00 97.25 128 PRO A N 1
ATOM 983 C CA . PRO A 1 128 ? -6.337 -9.208 4.003 1.00 97.25 128 PRO A CA 1
ATOM 984 C C . PRO A 1 128 ? -4.821 -9.429 4.033 1.00 97.25 128 PRO A C 1
ATOM 986 O O . PRO A 1 128 ? -4.308 -10.156 3.184 1.00 97.25 128 PRO A O 1
ATOM 989 N N . LEU A 1 129 ? -4.109 -8.921 5.047 1.00 97.00 129 LEU A N 1
ATOM 990 C CA . LEU A 1 129 ? -2.665 -9.140 5.166 1.00 97.00 129 LEU A CA 1
ATOM 991 C C . LEU A 1 129 ? -2.319 -10.635 5.252 1.00 97.00 129 LEU A C 1
ATOM 993 O O . LEU A 1 129 ? -1.477 -11.123 4.500 1.00 97.00 129 LEU A O 1
ATOM 997 N N . LEU A 1 130 ? -3.019 -11.390 6.105 1.00 97.19 130 LEU A N 1
ATOM 998 C CA . LEU A 1 130 ? -2.848 -12.838 6.237 1.00 97.19 130 LEU A CA 1
ATOM 999 C C . LEU A 1 130 ? -3.080 -13.563 4.905 1.00 97.19 130 LEU A C 1
ATOM 1001 O O . LEU A 1 130 ? -2.279 -14.421 4.528 1.00 97.19 130 LEU A O 1
ATOM 1005 N N . LEU A 1 131 ? -4.175 -13.246 4.207 1.00 95.88 131 LEU A N 1
ATOM 1006 C CA . LEU A 1 131 ? -4.530 -13.890 2.941 1.00 95.88 131 LEU A CA 1
ATOM 1007 C C . LEU A 1 131 ? -3.464 -13.634 1.872 1.00 95.88 131 LEU A C 1
ATOM 1009 O O . LEU A 1 131 ? -3.027 -14.581 1.217 1.00 95.88 131 LEU A O 1
ATOM 1013 N N . PHE A 1 132 ? -2.987 -12.395 1.742 1.00 94.62 132 PHE A N 1
ATOM 1014 C CA . PHE A 1 132 ? -1.929 -12.062 0.789 1.00 94.62 132 PHE A CA 1
ATOM 1015 C C . PHE A 1 132 ? -0.606 -12.738 1.157 1.00 94.62 132 PHE A C 1
ATOM 1017 O O . PHE A 1 132 ? -0.036 -13.445 0.329 1.00 94.62 132 PHE A O 1
ATOM 1024 N N . CYS A 1 133 ? -0.149 -12.637 2.408 1.00 92.69 133 CYS A N 1
ATOM 1025 C CA . CYS A 1 133 ? 1.093 -13.283 2.851 1.00 92.69 133 CYS A CA 1
ATOM 1026 C C . CYS A 1 133 ? 1.082 -14.811 2.660 1.00 92.69 133 CYS A C 1
ATOM 1028 O O . CYS A 1 133 ? 2.134 -15.434 2.444 1.00 92.69 133 CYS A O 1
ATOM 1030 N N . LYS A 1 134 ? -0.096 -15.436 2.762 1.00 93.81 134 LYS A N 1
ATOM 1031 C CA . LYS A 1 134 ? -0.255 -16.883 2.619 1.00 93.81 134 LYS A CA 1
ATOM 1032 C C . LYS A 1 134 ? -0.358 -17.325 1.161 1.00 93.81 134 LYS A C 1
ATOM 1034 O O . LYS A 1 134 ? 0.314 -18.287 0.795 1.00 93.81 134 LYS A O 1
ATOM 1039 N N . TYR A 1 135 ? -1.170 -16.650 0.349 1.00 92.31 135 TYR A N 1
ATOM 1040 C CA . TYR A 1 135 ? -1.568 -17.153 -0.972 1.00 92.31 135 TYR A CA 1
ATOM 1041 C C . TYR A 1 135 ? -0.949 -16.400 -2.153 1.00 92.31 135 TYR A C 1
ATOM 1043 O O . TYR A 1 135 ? -0.783 -16.990 -3.218 1.00 92.31 135 TYR A O 1
ATOM 1051 N N . MET A 1 136 ? -0.550 -15.141 -1.977 1.00 89.94 136 MET A N 1
ATOM 1052 C CA . MET A 1 136 ? 0.010 -14.315 -3.051 1.00 89.94 136 MET A CA 1
ATOM 1053 C C . MET A 1 136 ? 1.522 -14.556 -3.168 1.00 89.94 136 MET A C 1
ATOM 1055 O O . MET A 1 136 ? 2.358 -13.733 -2.795 1.00 89.94 136 MET A O 1
ATOM 1059 N N . ARG A 1 137 ? 1.876 -15.751 -3.664 1.00 87.81 137 ARG A N 1
ATOM 1060 C CA . ARG A 1 137 ? 3.258 -16.207 -3.889 1.00 87.81 137 ARG A CA 1
ATOM 1061 C C . ARG A 1 137 ? 3.446 -16.712 -5.315 1.00 87.81 137 ARG A C 1
ATOM 1063 O O . ARG A 1 137 ? 2.557 -17.348 -5.869 1.00 87.81 137 ARG A O 1
ATOM 1070 N N . GLY A 1 138 ? 4.639 -16.505 -5.874 1.00 88.38 138 GLY A N 1
ATOM 1071 C CA . GLY A 1 138 ? 4.990 -16.941 -7.228 1.00 88.38 138 GLY A CA 1
ATOM 1072 C C . GLY A 1 138 ? 4.887 -15.815 -8.254 1.00 88.38 138 GLY A C 1
ATOM 1073 O O . GLY A 1 138 ? 5.240 -14.674 -7.958 1.00 88.38 138 GLY A O 1
ATOM 1074 N N . TRP A 1 139 ? 4.426 -16.138 -9.459 1.00 87.81 139 TRP A N 1
ATOM 1075 C CA . TRP A 1 139 ? 4.432 -15.217 -10.599 1.00 87.81 139 TRP A CA 1
ATOM 1076 C C . TRP A 1 139 ? 3.155 -14.395 -10.677 1.00 87.81 139 TRP A C 1
ATOM 1078 O O . TRP A 1 139 ? 2.057 -14.938 -10.568 1.00 87.81 139 TRP A O 1
ATOM 1088 N N . THR A 1 140 ? 3.293 -13.091 -10.899 1.00 88.56 140 THR A N 1
ATOM 1089 C CA . THR A 1 140 ? 2.152 -12.214 -11.159 1.00 88.56 140 THR A CA 1
ATOM 1090 C C . THR A 1 140 ? 1.669 -12.409 -12.592 1.00 88.56 140 THR A C 1
ATOM 1092 O O . THR A 1 140 ? 2.465 -12.531 -13.523 1.00 88.56 140 THR A O 1
ATOM 1095 N N . VAL A 1 141 ? 0.350 -12.474 -12.773 1.00 88.19 141 VAL A N 1
ATOM 1096 C CA . VAL A 1 141 ? -0.276 -12.639 -14.088 1.00 88.19 141 VAL A CA 1
ATOM 1097 C C . VAL A 1 141 ? -1.055 -11.373 -14.408 1.00 88.19 141 VAL A C 1
ATOM 1099 O O . VAL A 1 141 ? -1.869 -10.905 -13.606 1.00 88.19 141 VAL A O 1
ATOM 1102 N N . ALA A 1 142 ? -0.798 -10.806 -15.586 1.00 86.38 142 ALA A N 1
ATOM 1103 C CA . ALA A 1 142 ? -1.572 -9.679 -16.078 1.00 86.38 142 ALA A CA 1
ATOM 1104 C C . ALA A 1 142 ? -3.032 -10.109 -16.261 1.00 86.38 142 ALA A C 1
ATOM 1106 O O . ALA A 1 142 ? -3.327 -11.101 -16.924 1.00 86.38 142 ALA A O 1
ATOM 1107 N N . THR A 1 143 ? -3.943 -9.359 -15.652 1.00 85.44 143 THR A N 1
ATOM 1108 C CA . THR A 1 143 ? -5.384 -9.580 -15.754 1.00 85.44 143 THR A CA 1
ATOM 1109 C C . THR A 1 143 ? -5.999 -8.469 -16.583 1.00 85.44 143 THR A C 1
ATOM 1111 O O . THR A 1 143 ? -5.646 -7.300 -16.425 1.00 85.44 143 THR A O 1
ATOM 1114 N N . HIS A 1 144 ? -6.916 -8.843 -17.471 1.00 86.06 144 HIS A N 1
ATOM 1115 C CA . HIS A 1 144 ? -7.747 -7.903 -18.204 1.00 86.06 144 HIS A CA 1
ATOM 1116 C C . HIS A 1 144 ? -9.174 -8.027 -17.680 1.00 86.06 144 HIS A C 1
ATOM 1118 O O . HIS A 1 144 ? -9.769 -9.102 -17.740 1.00 86.06 144 HIS A O 1
ATOM 1124 N N . VAL A 1 145 ? -9.692 -6.936 -17.125 1.00 86.12 145 VAL A N 1
ATOM 1125 C CA . VAL A 1 145 ? -11.035 -6.858 -16.552 1.00 86.12 145 VAL A CA 1
ATOM 1126 C C . VAL A 1 145 ? -11.755 -5.713 -17.246 1.00 86.12 145 VAL A C 1
ATOM 1128 O O . VAL A 1 145 ? -11.203 -4.622 -17.367 1.00 86.12 145 VAL A O 1
ATOM 1131 N N . SER A 1 146 ? -12.980 -5.969 -17.696 1.00 87.94 146 SER A N 1
ATOM 1132 C CA . SER A 1 146 ? -13.871 -4.953 -18.250 1.00 87.94 146 SER A CA 1
ATOM 1133 C C . SER A 1 146 ? -15.058 -4.780 -17.308 1.00 87.94 146 SER A C 1
ATOM 1135 O O . SER A 1 146 ? -15.673 -5.764 -16.895 1.00 87.94 146 SER A O 1
ATOM 1137 N N . GLY A 1 147 ? -15.346 -3.539 -16.929 1.00 89.81 147 GLY A N 1
ATOM 1138 C CA . GLY A 1 147 ? -16.406 -3.197 -15.990 1.00 89.81 147 GLY A CA 1
ATOM 1139 C C . GLY A 1 147 ? -16.492 -1.691 -15.771 1.00 89.81 147 GLY A C 1
ATOM 1140 O O . GLY A 1 147 ? -15.682 -0.932 -16.299 1.00 89.81 147 GLY A O 1
ATOM 1141 N N . GLY A 1 148 ? -17.487 -1.263 -14.994 1.00 91.88 148 GLY A N 1
ATOM 1142 C CA . GLY A 1 148 ? -17.625 0.143 -14.626 1.00 91.88 148 GLY A CA 1
ATOM 1143 C C . GLY A 1 148 ? -16.497 0.620 -13.707 1.00 91.88 148 GLY A C 1
ATOM 1144 O O . GLY A 1 148 ? -15.880 -0.169 -12.981 1.00 91.88 148 GLY A O 1
ATOM 1145 N N . ALA A 1 149 ? -16.289 1.930 -13.690 1.00 89.19 149 ALA A N 1
ATOM 1146 C CA . ALA A 1 149 ? -15.416 2.602 -12.742 1.00 89.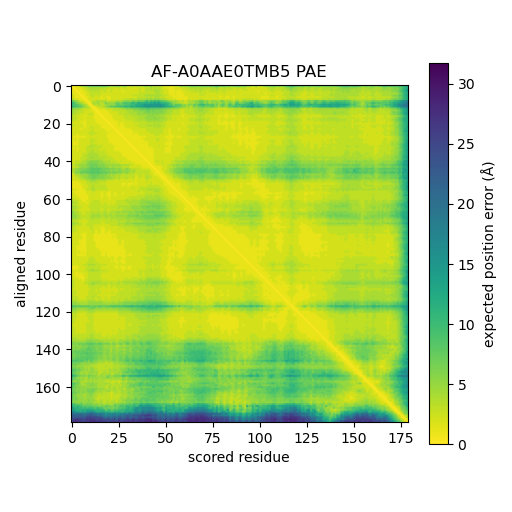19 149 ALA A CA 1
ATOM 1147 C C . ALA A 1 149 ? -16.240 3.449 -11.770 1.00 89.19 149 ALA A C 1
ATOM 1149 O O . ALA A 1 149 ? -17.320 3.940 -12.099 1.00 89.19 149 ALA A O 1
ATOM 1150 N N . TYR A 1 150 ? -15.726 3.608 -10.559 1.00 87.94 150 TYR A N 1
ATOM 1151 C CA . TYR A 1 150 ? -16.219 4.609 -9.633 1.00 87.94 150 TYR A CA 1
ATOM 1152 C C . TYR A 1 150 ? -15.792 5.990 -10.128 1.00 87.94 150 TYR A C 1
ATOM 1154 O O . TYR A 1 150 ? -14.597 6.222 -10.293 1.00 87.94 150 TYR A O 1
ATOM 1162 N N . GLU A 1 151 ? -16.742 6.902 -10.331 1.00 87.62 151 GLU A N 1
ATOM 1163 C CA . GLU A 1 151 ? -16.504 8.258 -10.862 1.00 87.62 151 GLU A CA 1
ATOM 1164 C C . GLU A 1 151 ? -16.624 9.368 -9.807 1.00 87.62 151 GLU A C 1
ATOM 1166 O O . GLU A 1 151 ? -16.375 10.532 -10.110 1.00 87.62 151 GLU A O 1
ATOM 1171 N N . GLY A 1 152 ? -16.991 9.024 -8.568 1.00 85.19 152 GLY A N 1
ATOM 1172 C CA . GLY A 1 152 ? -17.172 10.001 -7.495 1.00 85.19 152 GLY A CA 1
ATOM 1173 C C . GLY A 1 152 ? -15.860 10.586 -6.967 1.00 85.19 152 GLY A C 1
ATOM 1174 O O . GLY A 1 152 ? -14.775 10.385 -7.525 1.00 85.19 152 GLY A O 1
ATOM 1175 N N . GLU A 1 153 ? -15.953 11.325 -5.866 1.00 84.25 153 GLU A N 1
ATOM 1176 C CA . GLU A 1 153 ? -14.779 11.931 -5.242 1.00 84.25 153 GLU A CA 1
ATOM 1177 C C . GLU A 1 153 ? -13.804 10.866 -4.729 1.00 84.25 153 GLU A C 1
ATOM 1179 O O . GLU A 1 153 ? -14.186 9.743 -4.419 1.00 84.25 153 GLU A O 1
ATOM 1184 N N . THR A 1 154 ? -12.521 11.210 -4.691 1.00 82.62 154 THR A N 1
ATOM 1185 C CA . THR A 1 154 ? -11.484 10.402 -4.048 1.00 82.62 154 THR A CA 1
ATOM 1186 C C . THR A 1 154 ? -10.708 11.298 -3.110 1.00 82.62 154 THR A C 1
ATOM 1188 O O . THR A 1 154 ? -10.477 12.472 -3.414 1.00 82.62 154 THR A O 1
ATOM 1191 N N . GLU A 1 155 ? -10.236 10.733 -2.008 1.00 79.44 155 GLU A N 1
ATOM 1192 C CA . GLU A 1 155 ? -9.279 11.432 -1.165 1.00 79.44 155 GLU A CA 1
ATOM 1193 C C . GLU A 1 155 ? -7.875 11.382 -1.764 1.00 79.44 155 GLU A C 1
ATOM 1195 O O . GLU A 1 155 ? -7.480 10.391 -2.374 1.00 79.44 155 GLU A O 1
ATOM 1200 N N . LEU A 1 156 ? -7.165 12.507 -1.653 1.00 79.94 156 LEU A N 1
ATOM 1201 C CA . LEU A 1 156 ? -6.219 13.016 -2.659 1.00 79.94 156 LEU A CA 1
ATOM 1202 C C . LEU A 1 156 ? -6.877 13.210 -4.042 1.00 79.94 156 LEU A C 1
ATOM 1204 O O . LEU A 1 156 ? -6.947 12.315 -4.886 1.00 79.94 156 LEU A O 1
ATOM 1208 N N . LYS A 1 157 ? -7.291 14.449 -4.326 1.00 82.38 157 LYS A N 1
ATOM 1209 C CA . LYS A 1 157 ? -8.047 14.814 -5.542 1.00 82.38 157 LYS A CA 1
ATOM 1210 C C . LYS A 1 157 ? -7.332 14.505 -6.864 1.00 82.38 157 LYS A C 1
ATOM 1212 O O . LYS A 1 157 ? -7.981 14.293 -7.883 1.00 82.38 157 LYS A O 1
ATOM 1217 N N . TRP A 1 158 ? -5.998 14.486 -6.869 1.00 84.06 158 TRP A N 1
ATOM 1218 C CA . TRP A 1 158 ? -5.208 14.253 -8.082 1.00 84.06 158 TRP A CA 1
ATOM 1219 C C . TRP A 1 158 ? -5.243 12.794 -8.561 1.00 84.06 158 TRP A C 1
ATOM 1221 O O . TRP A 1 158 ? -4.947 12.546 -9.733 1.00 84.06 158 TRP A O 1
ATOM 1231 N N . ILE A 1 159 ? -5.626 11.829 -7.709 1.00 84.50 159 ILE A N 1
ATOM 1232 C CA . ILE A 1 159 ? -5.722 10.412 -8.101 1.00 84.50 159 ILE A CA 1
ATOM 1233 C C . ILE A 1 159 ? -6.629 10.282 -9.321 1.00 84.50 159 ILE A C 1
ATOM 1235 O O . ILE A 1 159 ? -6.246 9.653 -10.301 1.00 84.50 159 ILE A O 1
ATOM 1239 N N . ARG A 1 160 ? -7.778 10.965 -9.315 1.00 84.12 160 ARG A N 1
ATOM 1240 C CA . ARG A 1 160 ? -8.764 10.921 -10.400 1.00 84.12 160 ARG A CA 1
ATOM 1241 C C . ARG A 1 160 ? -8.206 11.343 -11.759 1.00 84.12 160 ARG A C 1
ATOM 1243 O O . ARG A 1 160 ? -8.626 10.816 -12.780 1.00 84.12 160 ARG A O 1
ATOM 1250 N N . ALA A 1 161 ? -7.255 12.274 -11.773 1.00 84.56 161 ALA A N 1
ATOM 1251 C CA . ALA A 1 161 ? -6.626 12.748 -13.003 1.00 84.56 161 ALA A CA 1
ATOM 1252 C C . ALA A 1 161 ? -5.563 11.780 -13.546 1.00 84.56 161 ALA A C 1
ATOM 1254 O O . ALA A 1 161 ? -5.063 11.974 -14.651 1.00 84.56 161 ALA A O 1
ATOM 1255 N N . THR A 1 162 ? -5.162 10.781 -12.759 1.00 86.38 162 THR A N 1
ATOM 1256 C CA . THR A 1 162 ? -3.963 9.987 -13.041 1.00 86.38 162 THR A CA 1
ATOM 1257 C C . THR A 1 162 ? -4.178 8.483 -12.946 1.00 86.38 162 THR A C 1
ATOM 1259 O O . THR A 1 162 ? -3.352 7.744 -13.473 1.00 86.38 162 THR A O 1
ATOM 1262 N N . VAL A 1 163 ? -5.230 7.992 -12.292 1.00 85.56 163 VAL A N 1
ATOM 1263 C CA . VAL A 1 163 ? -5.476 6.560 -12.087 1.00 85.56 163 VAL A CA 1
ATOM 1264 C C . VAL A 1 163 ? -6.974 6.268 -12.137 1.00 85.56 163 VAL A C 1
ATOM 1266 O O . VAL A 1 163 ? -7.764 6.857 -11.399 1.00 85.56 163 VAL A O 1
ATOM 1269 N N . ASP A 1 164 ? -7.355 5.288 -12.956 1.00 86.50 164 ASP A N 1
ATOM 1270 C CA . ASP A 1 164 ? -8.721 4.770 -12.980 1.00 86.50 164 ASP A CA 1
ATOM 1271 C C . ASP A 1 164 ? -9.045 4.001 -11.693 1.00 86.50 164 ASP A C 1
ATOM 1273 O O . ASP A 1 164 ? -8.209 3.280 -11.137 1.00 86.50 164 ASP A O 1
ATOM 1277 N N . THR A 1 165 ? -10.289 4.100 -11.232 1.00 87.56 165 THR A N 1
ATOM 1278 C CA . THR A 1 165 ? -10.766 3.401 -10.029 1.00 87.56 165 THR A CA 1
ATOM 1279 C C . THR A 1 165 ? -11.872 2.419 -10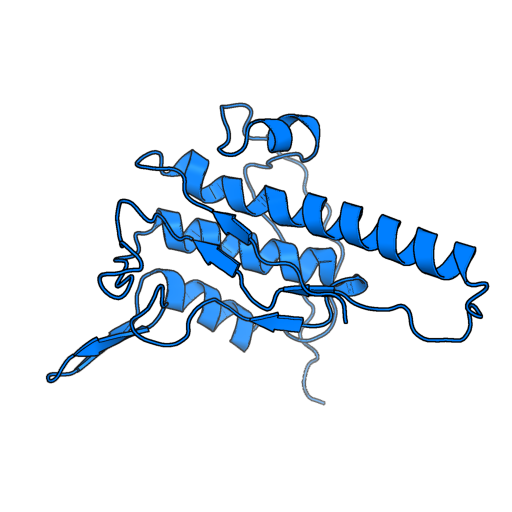.416 1.00 87.56 165 THR A C 1
ATOM 1281 O O . THR A 1 165 ? -13.046 2.780 -10.356 1.00 87.56 165 THR A O 1
ATOM 1284 N N . PRO A 1 166 ? -11.533 1.201 -10.881 1.00 87.75 166 PRO A N 1
ATOM 1285 C CA . PRO A 1 166 ? -12.540 0.207 -11.236 1.00 87.75 166 PRO A CA 1
ATOM 1286 C C . PRO A 1 166 ? -13.336 -0.212 -9.995 1.00 87.75 166 PRO A C 1
ATOM 1288 O O . PRO A 1 166 ? -12.777 -0.305 -8.903 1.00 87.75 166 PRO A O 1
ATOM 1291 N N . TRP A 1 167 ? -14.624 -0.529 -10.161 1.00 87.69 167 TRP A N 1
ATOM 1292 C CA . TRP A 1 167 ? -15.439 -1.076 -9.062 1.00 87.69 167 TRP A CA 1
ATOM 1293 C C . TRP A 1 167 ? -14.923 -2.422 -8.547 1.00 87.69 167 TRP A C 1
ATOM 1295 O O . TRP A 1 167 ? -15.176 -2.794 -7.404 1.00 87.69 167 TRP A O 1
ATOM 1305 N N . LEU A 1 168 ? -14.201 -3.151 -9.398 1.00 87.88 168 LEU A N 1
ATOM 1306 C CA . LEU A 1 168 ? -13.568 -4.412 -9.063 1.00 87.88 168 LEU A CA 1
ATOM 1307 C C . LEU A 1 168 ? -12.045 -4.254 -9.125 1.00 87.88 168 LEU A C 1
ATOM 1309 O O . LEU A 1 168 ? -11.462 -4.191 -10.208 1.00 87.88 168 LEU A O 1
ATOM 1313 N N . ASP A 1 169 ? -11.402 -4.220 -7.958 1.00 87.50 169 ASP A N 1
ATOM 1314 C CA . ASP A 1 169 ? -9.945 -4.202 -7.854 1.00 87.50 169 ASP A CA 1
ATOM 1315 C C . ASP A 1 169 ? -9.375 -5.630 -7.901 1.00 87.50 169 ASP A C 1
ATOM 1317 O O . ASP A 1 169 ? -9.536 -6.407 -6.960 1.00 87.50 169 ASP A O 1
ATOM 1321 N N . VAL A 1 170 ? -8.717 -5.992 -9.009 1.00 84.44 170 VAL A N 1
ATOM 1322 C CA . VAL A 1 170 ? -8.240 -7.365 -9.258 1.00 84.44 170 VAL A CA 1
ATOM 1323 C C . VAL A 1 170 ? -6.726 -7.428 -9.380 1.00 84.44 170 VAL A C 1
ATOM 1325 O O . VAL A 1 170 ? -6.100 -6.639 -10.100 1.00 84.44 170 VAL A O 1
ATOM 1328 N N . ARG A 1 171 ? -6.149 -8.468 -8.769 1.00 82.19 171 ARG A N 1
ATOM 1329 C CA . ARG A 1 171 ? -4.875 -9.057 -9.183 1.00 82.19 171 ARG A CA 1
ATOM 1330 C C . ARG A 1 171 ? -4.901 -10.579 -9.127 1.00 82.19 171 ARG A C 1
ATOM 1332 O O . ARG A 1 171 ? -5.641 -11.170 -8.351 1.00 82.19 171 ARG A O 1
ATOM 1339 N N . LEU A 1 172 ? -4.066 -11.193 -9.970 1.00 75.12 172 LEU A N 1
ATOM 1340 C CA . LEU A 1 172 ? -3.878 -12.638 -10.041 1.00 75.12 172 LEU A CA 1
ATOM 1341 C C . LEU A 1 172 ? -2.396 -12.975 -9.874 1.00 75.12 172 LEU A C 1
ATOM 1343 O O . LEU A 1 172 ? -1.526 -12.343 -10.478 1.00 75.12 172 LEU A O 1
ATOM 1347 N N . GLN A 1 173 ? -2.126 -14.004 -9.079 1.00 73.56 173 GLN A N 1
ATOM 1348 C CA . GLN A 1 173 ? -0.803 -14.590 -8.936 1.00 73.56 173 GLN A CA 1
ATOM 1349 C C . GLN A 1 173 ? -0.919 -16.103 -9.099 1.00 73.56 173 GLN A C 1
ATOM 1351 O O . GLN A 1 173 ? -1.799 -16.732 -8.513 1.00 73.56 173 GLN A O 1
ATOM 1356 N N . SER A 1 174 ? -0.061 -16.691 -9.929 1.00 70.06 174 SER A N 1
ATOM 1357 C CA . SER A 1 174 ? 0.001 -18.140 -10.074 1.00 70.06 174 SER A CA 1
ATOM 1358 C C . SER A 1 174 ? 0.791 -18.721 -8.906 1.00 70.06 174 SER A C 1
ATOM 1360 O O . SER A 1 174 ? 1.965 -18.379 -8.721 1.00 70.06 174 SER A O 1
ATOM 1362 N N . VAL A 1 175 ? 0.178 -19.642 -8.169 1.00 58.88 175 VAL A N 1
ATOM 1363 C CA . VAL A 1 175 ? 0.874 -20.404 -7.133 1.00 58.88 175 VAL A CA 1
ATOM 1364 C C . VAL A 1 175 ? 1.815 -21.386 -7.823 1.00 58.88 175 VAL A C 1
ATOM 1366 O O . VAL A 1 175 ? 1.386 -22.213 -8.628 1.00 58.88 175 VAL A O 1
ATOM 1369 N N . LYS A 1 176 ? 3.113 -21.309 -7.515 1.00 51.31 176 LYS A N 1
ATOM 1370 C CA . LYS A 1 176 ? 4.054 -22.361 -7.908 1.00 51.31 176 LYS A CA 1
ATOM 1371 C C . LYS A 1 176 ? 3.656 -23.617 -7.126 1.00 51.31 176 LYS A C 1
ATOM 1373 O O . LYS A 1 176 ? 3.865 -23.662 -5.917 1.00 51.31 176 LYS A O 1
ATOM 1378 N N . MET A 1 177 ? 3.030 -24.589 -7.791 1.00 44.81 177 MET A N 1
ATOM 1379 C CA . MET A 1 177 ? 2.790 -25.912 -7.208 1.00 44.81 177 MET A CA 1
ATOM 1380 C C . MET A 1 177 ? 4.153 -26.451 -6.766 1.00 44.81 177 MET A C 1
ATOM 1382 O O . MET A 1 177 ? 5.087 -26.474 -7.571 1.00 44.81 177 MET A O 1
ATOM 1386 N N . ALA A 1 178 ? 4.300 -26.779 -5.483 1.00 49.19 178 ALA A N 1
ATOM 1387 C CA . ALA A 1 178 ? 5.502 -27.441 -4.998 1.00 49.19 178 ALA A CA 1
ATOM 1388 C C . ALA A 1 178 ? 5.588 -28.798 -5.711 1.00 49.19 178 ALA A C 1
ATOM 1390 O O . ALA A 1 178 ? 4.712 -29.641 -5.521 1.00 49.19 178 ALA A O 1
ATOM 1391 N N . GLY A 1 179 ? 6.569 -28.931 -6.604 1.00 38.44 179 GLY A N 1
ATOM 1392 C CA . GLY A 1 179 ? 6.963 -30.194 -7.224 1.00 38.44 179 GLY A CA 1
ATOM 1393 C C . GLY A 1 179 ? 8.086 -30.840 -6.438 1.00 38.44 179 GLY A C 1
ATOM 1394 O O . GLY A 1 179 ? 8.838 -30.079 -5.782 1.00 38.44 179 GLY A O 1
#

InterPro domains:
  IPR010720 Alpha-L-arabinofuranosidase, C-terminal [PF06964] (56-155)
  IPR010720 Alpha-L-arabinofuranosidase, C-terminal [SM00813] (56-178)
  IPR017853 Glycoside hydrolase superfamily [SSF51445] (3-136)

Organism: NCBI:txid574656

Foldseek 3Di:
DAEDADEDEDPPDLVQLLQQLLVVLVVLVVVLVVQVVVCVVVVPDPPDDRDAYAHQEYAHADCVQAPVVNQQQHADDLSRLSNLLLNLLSCLVSVVRHPYHAYPPDERHRHLWYDDPVGIDRGSNNVSVVCCVPPVDAAWDDDDDDADFDPDAHPPRCSNVPDTHGPDRDTDHDDPDDD

Secondary structure (DSSP, 8-state):
-EEEEEEE--TT-HHHHHHGGGHHHHHHHHHHHHHHHHHHHTT--TTSPPPPEEEEEEEE--TTTS-GGGT------HHHHHHHHHHHHHHHHTTTTEEEEEES-SSSTT-SEEEETTEEEE-TTHHHHHHHHHH--SEEE-------B--S--SSTTHHHH---BSS---EEE-----

Radius of gyration: 17.49 Å; Cα contacts (8 Å, |Δi|>4): 293; chains: 1; bounding box: 43×45×48 Å